Protein AF-A0A0G4GFE0-F1 (afdb_monomer)

Structure (mmCIF, N/CA/C/O backbone):
data_AF-A0A0G4GFE0-F1
#
_entry.id   AF-A0A0G4GFE0-F1
#
loop_
_atom_site.group_PDB
_atom_site.id
_atom_site.type_symbol
_atom_site.label_atom_id
_atom_site.label_alt_id
_atom_site.label_comp_id
_atom_site.label_asym_id
_atom_site.label_entity_id
_atom_site.label_seq_id
_atom_site.pdbx_PDB_ins_code
_atom_site.Cartn_x
_atom_site.Cartn_y
_atom_site.Cartn_z
_atom_site.occupancy
_atom_site.B_iso_or_equiv
_atom_site.auth_seq_id
_atom_site.auth_comp_id
_atom_site.auth_asym_id
_atom_site.auth_atom_id
_atom_site.pdbx_PDB_model_num
ATOM 1 N N . MET A 1 1 ? -19.986 -7.467 23.056 1.00 48.06 1 MET A N 1
ATOM 2 C CA . MET A 1 1 ? -19.861 -6.243 22.235 1.00 48.06 1 MET A CA 1
ATOM 3 C C . MET A 1 1 ? -21.033 -5.360 22.616 1.00 48.06 1 MET A C 1
ATOM 5 O O . MET A 1 1 ? -22.150 -5.834 22.496 1.00 48.06 1 MET A O 1
ATOM 9 N N . GLY A 1 2 ? -20.808 -4.175 23.186 1.00 54.31 2 GLY A N 1
ATOM 10 C CA . GLY A 1 2 ? -21.903 -3.217 23.376 1.00 54.31 2 GLY A CA 1
ATOM 11 C C . GLY A 1 2 ? -22.269 -2.602 22.026 1.00 54.31 2 GLY A C 1
ATOM 12 O O . GLY A 1 2 ? -21.368 -2.354 21.225 1.00 54.31 2 GLY A O 1
ATOM 13 N N . ASP A 1 3 ? -23.556 -2.394 21.757 1.00 59.31 3 ASP A N 1
ATOM 14 C CA . ASP A 1 3 ? -24.010 -1.795 20.501 1.00 59.31 3 ASP A CA 1
ATOM 15 C C . ASP A 1 3 ? -23.471 -0.364 20.361 1.00 59.31 3 ASP A C 1
ATOM 17 O O . ASP A 1 3 ? -23.753 0.513 21.185 1.00 59.31 3 ASP A O 1
ATOM 21 N N . ALA A 1 4 ? -22.681 -0.117 19.312 1.00 60.91 4 ALA A N 1
ATOM 22 C CA . ALA A 1 4 ? -22.263 1.233 18.955 1.00 60.91 4 ALA A CA 1
ATOM 23 C C . ALA A 1 4 ? -23.505 2.052 18.572 1.00 60.91 4 ALA A C 1
ATOM 25 O O . ALA A 1 4 ? -24.313 1.630 17.744 1.00 60.91 4 ALA A O 1
ATOM 26 N N . LYS A 1 5 ? -23.657 3.239 19.169 1.00 76.69 5 LYS A N 1
ATOM 27 C CA . LYS A 1 5 ? -24.810 4.122 18.923 1.00 76.69 5 LYS A CA 1
ATOM 28 C C . LYS A 1 5 ? -24.624 5.002 17.687 1.00 76.69 5 LYS A C 1
ATOM 30 O O . LYS A 1 5 ? -25.601 5.548 17.185 1.00 76.69 5 LYS A O 1
ATOM 35 N N . ALA A 1 6 ? -23.392 5.148 17.201 1.00 85.75 6 ALA A N 1
ATOM 36 C CA . ALA A 1 6 ? -23.086 5.879 15.978 1.00 85.75 6 ALA A CA 1
ATOM 37 C C . ALA A 1 6 ? -21.904 5.261 15.220 1.00 85.75 6 ALA A C 1
ATOM 39 O O . ALA A 1 6 ? -21.020 4.625 15.800 1.00 85.75 6 ALA A O 1
ATOM 40 N N . TYR A 1 7 ? -21.886 5.506 13.913 1.00 90.25 7 TYR A N 1
ATOM 41 C CA . TYR A 1 7 ? -20.859 5.041 12.988 1.00 90.25 7 TYR A CA 1
ATOM 42 C C . TYR A 1 7 ? -20.353 6.218 12.165 1.00 90.25 7 TYR A C 1
ATOM 44 O O . TYR A 1 7 ? -21.113 7.132 11.845 1.00 90.25 7 TYR A O 1
ATOM 52 N N . THR A 1 8 ? -19.077 6.195 11.799 1.00 89.94 8 THR A N 1
ATOM 53 C CA . THR A 1 8 ? -18.515 7.178 10.870 1.00 89.94 8 THR A CA 1
ATOM 54 C C . THR A 1 8 ? -17.416 6.564 10.018 1.00 89.94 8 THR A C 1
ATOM 56 O O . THR A 1 8 ? -16.837 5.539 10.376 1.00 89.94 8 THR A O 1
ATOM 59 N N . VAL A 1 9 ? -17.138 7.198 8.884 1.00 91.38 9 VAL A N 1
ATOM 60 C CA . VAL A 1 9 ? -16.100 6.804 7.935 1.00 91.38 9 VAL A CA 1
ATOM 61 C C . VAL A 1 9 ? -15.071 7.919 7.867 1.00 91.38 9 VAL A C 1
ATOM 63 O O . VAL A 1 9 ? -15.422 9.088 7.713 1.00 91.38 9 VAL A O 1
ATOM 66 N N . LEU A 1 10 ? -13.794 7.562 7.959 1.00 89.75 10 LEU A N 1
ATOM 67 C CA . LEU A 1 10 ? -12.702 8.517 7.949 1.00 89.75 10 LEU A CA 1
ATOM 68 C C . LEU A 1 10 ? -11.622 8.114 6.951 1.00 89.75 10 LEU A C 1
ATOM 70 O O . LEU A 1 10 ? -11.116 7.000 6.980 1.00 89.75 10 LEU A O 1
ATOM 74 N N . GLN A 1 11 ? -11.220 9.059 6.104 1.00 88.06 11 GLN A N 1
ATOM 75 C CA . GLN A 1 11 ? -10.082 8.887 5.195 1.00 88.06 11 GLN A CA 1
ATOM 76 C C . GLN A 1 11 ? -8.838 9.687 5.606 1.00 88.06 11 GLN A C 1
ATOM 78 O O . GLN A 1 11 ? -7.747 9.441 5.092 1.00 88.06 11 GLN A O 1
ATOM 83 N N . ASP A 1 12 ? -8.981 10.656 6.515 1.00 85.69 12 ASP A N 1
ATOM 84 C CA . ASP A 1 12 ? -7.873 11.508 6.946 1.00 85.69 12 ASP A CA 1
ATOM 85 C C . ASP A 1 12 ? -6.875 10.709 7.799 1.00 85.69 12 ASP A C 1
ATOM 87 O O . ASP A 1 12 ? -7.218 10.144 8.836 1.00 85.69 12 ASP A O 1
ATOM 91 N N . ALA A 1 13 ? -5.606 10.714 7.388 1.00 84.50 13 ALA A N 1
ATOM 92 C CA . ALA A 1 13 ? -4.528 10.009 8.077 1.00 84.50 13 ALA A CA 1
ATOM 93 C C . ALA A 1 13 ? -4.225 10.535 9.494 1.00 84.50 13 ALA A C 1
ATOM 95 O O . ALA A 1 13 ? -3.516 9.869 10.243 1.00 84.50 13 ALA A O 1
ATOM 96 N N . ASN A 1 14 ? -4.728 11.714 9.872 1.00 82.62 14 ASN A N 1
ATOM 97 C CA . ASN A 1 14 ? -4.599 12.269 11.221 1.00 82.62 14 ASN A CA 1
ATOM 98 C C . ASN A 1 14 ? -5.641 11.719 12.198 1.00 82.62 14 ASN A C 1
ATOM 100 O O . ASN A 1 14 ? -5.491 11.916 13.404 1.00 82.62 14 ASN A O 1
ATOM 104 N N . GLY A 1 15 ? -6.662 11.009 11.721 1.00 82.69 15 GLY A N 1
ATOM 105 C CA . GLY A 1 15 ? -7.680 10.456 12.601 1.00 82.69 15 GLY A CA 1
ATOM 106 C C . GLY A 1 15 ? -8.769 11.466 12.951 1.00 82.69 15 GLY A C 1
ATOM 107 O O . GLY A 1 15 ? -8.693 12.662 12.651 1.00 82.69 15 GLY A O 1
ATOM 108 N N . ILE A 1 16 ? -9.810 10.971 13.613 1.00 81.81 16 ILE A N 1
ATOM 109 C CA . ILE A 1 16 ? -10.998 11.764 13.945 1.00 81.81 16 ILE A CA 1
ATOM 110 C C . ILE A 1 16 ? -10.702 12.840 15.003 1.00 81.81 16 ILE A C 1
ATOM 112 O O . ILE A 1 16 ? -11.350 13.885 15.026 1.00 81.81 16 ILE A O 1
ATOM 116 N N . SER A 1 17 ? -9.664 12.642 15.828 1.00 76.00 17 SER A N 1
ATOM 117 C CA . SER A 1 17 ? -9.225 13.600 16.853 1.00 76.00 17 SER A CA 1
ATOM 118 C C . SER A 1 17 ? -8.751 14.936 16.278 1.00 76.00 17 SER A C 1
ATOM 120 O O . SER A 1 17 ? -8.653 15.917 17.002 1.00 76.00 17 SER A O 1
ATOM 122 N N . LYS A 1 18 ? -8.434 14.999 14.979 1.00 79.38 18 LYS A N 1
ATOM 123 C CA . LYS A 1 18 ? -8.153 16.271 14.300 1.00 79.38 18 LYS A CA 1
ATOM 124 C C . LYS A 1 18 ? -9.403 17.153 14.189 1.00 79.38 18 LYS A C 1
ATOM 126 O O . LYS A 1 18 ? -9.285 18.373 14.151 1.00 79.38 18 LYS A O 1
ATOM 131 N N . PHE A 1 19 ? -10.582 16.540 14.113 1.00 76.88 19 PHE A N 1
ATOM 132 C CA . PHE A 1 19 ? -11.861 17.227 13.929 1.00 76.88 19 PHE A CA 1
ATOM 133 C C . PHE A 1 19 ? -12.608 17.430 15.248 1.00 76.88 19 PHE A C 1
ATOM 135 O O . PHE A 1 19 ? -13.411 18.353 15.369 1.00 76.88 19 PHE A O 1
ATOM 142 N N . LEU A 1 20 ? -12.332 16.588 16.244 1.00 72.00 20 LEU A N 1
ATOM 143 C CA . LEU A 1 20 ? -12.975 16.636 17.550 1.00 72.00 20 LEU A CA 1
ATOM 144 C C . LEU A 1 20 ? -12.018 17.217 18.592 1.00 72.00 20 LEU A C 1
ATOM 146 O O . LEU A 1 20 ? -10.913 16.726 18.789 1.00 72.00 20 LEU A O 1
ATOM 150 N N . ARG A 1 21 ? -12.466 18.271 19.285 1.00 63.06 21 ARG A N 1
ATOM 151 C CA . ARG A 1 21 ? -11.708 18.929 20.367 1.00 63.06 21 ARG A CA 1
ATOM 152 C C . ARG A 1 21 ? -11.680 18.116 21.670 1.00 63.06 21 ARG A C 1
ATOM 154 O O . ARG A 1 21 ? -11.025 18.521 22.624 1.00 63.06 21 ARG A O 1
ATOM 161 N N . THR A 1 22 ? -12.401 16.999 21.722 1.00 62.78 22 THR A N 1
ATOM 162 C CA . THR A 1 22 ? -12.575 16.132 22.892 1.00 62.78 22 THR A CA 1
ATOM 163 C C . THR A 1 22 ? -12.378 14.666 22.505 1.00 62.78 22 THR A C 1
ATOM 165 O O . THR A 1 22 ? -12.437 14.310 21.327 1.00 62.78 22 THR A O 1
ATOM 168 N N . ASN A 1 23 ? -12.142 13.804 23.501 1.00 64.25 23 ASN A N 1
ATOM 169 C CA . ASN A 1 23 ? -12.124 12.357 23.287 1.00 64.25 23 ASN A CA 1
ATOM 170 C C . ASN A 1 23 ? -13.456 11.898 22.687 1.00 64.25 23 ASN A C 1
ATOM 172 O O . ASN A 1 23 ? -14.528 12.323 23.127 1.00 64.25 23 ASN A O 1
ATOM 176 N N . VAL A 1 24 ? -13.379 11.024 21.685 1.00 67.38 24 VAL A N 1
ATOM 177 C CA . VAL A 1 24 ? -14.565 10.457 21.047 1.00 67.38 24 VAL A CA 1
ATOM 178 C C . VAL A 1 24 ? -15.271 9.579 22.070 1.00 67.38 24 VAL A C 1
ATOM 180 O O . VAL A 1 24 ? -14.635 8.747 22.716 1.00 67.38 24 VAL A O 1
ATOM 183 N N . SER A 1 25 ? -16.578 9.791 22.251 1.00 65.12 25 SER A N 1
ATOM 184 C CA . SER A 1 25 ? -17.379 9.002 23.190 1.00 65.12 25 SER A CA 1
ATOM 185 C C . SER A 1 25 ? -17.223 7.508 22.907 1.00 65.12 25 SER A C 1
ATOM 187 O O . SER A 1 25 ? -17.133 7.115 21.745 1.00 65.12 25 SER A O 1
ATOM 189 N N . GLU A 1 26 ? -17.289 6.674 23.945 1.00 67.31 26 GLU A N 1
ATOM 190 C CA . GLU A 1 26 ? -17.081 5.218 23.854 1.00 67.31 26 GLU A CA 1
ATOM 191 C C . GLU A 1 26 ? -18.072 4.480 22.931 1.00 67.31 26 GLU A C 1
ATOM 193 O O . GLU A 1 26 ? -17.873 3.309 22.632 1.00 67.31 26 GLU A O 1
ATOM 198 N N . ASN A 1 27 ? -19.111 5.166 22.448 1.00 80.50 27 ASN A N 1
ATOM 199 C CA . ASN A 1 27 ? -20.218 4.600 21.679 1.00 80.50 27 ASN A CA 1
ATOM 200 C C . ASN A 1 27 ? -20.119 4.841 20.158 1.00 80.50 27 ASN A C 1
ATOM 202 O O . ASN A 1 27 ? -21.147 4.775 19.480 1.00 80.50 27 ASN A O 1
ATOM 206 N N . ILE A 1 28 ? -18.933 5.160 19.621 1.00 85.75 28 ILE A N 1
ATOM 207 C CA . ILE A 1 28 ? -18.727 5.381 18.178 1.00 85.75 28 ILE A CA 1
ATOM 208 C C . ILE A 1 28 ? -17.779 4.335 17.602 1.00 85.75 28 ILE A C 1
ATOM 210 O O . ILE A 1 28 ? -16.648 4.206 18.071 1.00 85.75 28 ILE A O 1
ATOM 214 N N . ARG A 1 29 ? -18.215 3.670 16.526 1.00 89.38 29 ARG A N 1
ATOM 215 C CA . ARG A 1 29 ? -17.341 2.874 15.659 1.00 89.38 29 ARG A CA 1
ATOM 216 C C . ARG A 1 29 ? -16.854 3.714 14.481 1.00 89.38 29 ARG A C 1
ATOM 218 O O . ARG A 1 29 ? -17.656 4.288 13.742 1.00 89.38 29 ARG A O 1
ATOM 225 N N . VAL A 1 30 ? -15.540 3.767 14.289 1.00 90.88 30 VAL A N 1
ATOM 226 C CA . VAL A 1 30 ? -14.904 4.498 13.185 1.00 90.88 30 VAL A CA 1
ATOM 227 C C . VAL A 1 30 ? -14.359 3.511 12.161 1.00 90.88 30 VAL A C 1
ATOM 229 O O . VAL A 1 30 ? -13.480 2.713 12.468 1.00 90.88 30 VAL A O 1
ATOM 232 N N . PHE A 1 31 ? -14.847 3.593 10.929 1.00 93.25 31 PHE A N 1
ATOM 233 C CA . PHE A 1 31 ? -14.255 2.918 9.780 1.00 93.25 31 PHE A CA 1
ATOM 234 C C . PHE A 1 31 ? -13.139 3.803 9.220 1.00 93.25 31 PHE A C 1
ATOM 236 O O . PHE A 1 31 ? -13.404 4.799 8.546 1.00 93.25 31 PHE A O 1
ATOM 243 N N . ASP A 1 32 ? -11.892 3.479 9.550 1.00 93.00 32 ASP A N 1
ATOM 244 C CA . ASP A 1 32 ? -10.730 4.327 9.300 1.00 93.00 32 ASP A CA 1
ATOM 245 C C . ASP A 1 32 ? -9.847 3.774 8.177 1.00 93.00 32 ASP A C 1
ATOM 247 O O . ASP A 1 32 ? -9.195 2.728 8.293 1.00 93.00 32 ASP A O 1
ATOM 251 N N . ALA A 1 33 ? -9.801 4.527 7.084 1.00 93.00 33 ALA A N 1
ATOM 252 C CA . ALA A 1 33 ? -8.924 4.254 5.969 1.00 93.00 33 ALA A CA 1
ATOM 253 C C . ALA A 1 33 ? -7.498 4.750 6.227 1.00 93.00 33 ALA A C 1
ATOM 255 O O . ALA A 1 33 ? -6.554 4.065 5.870 1.00 93.00 33 ALA A O 1
ATOM 256 N N . GLY A 1 34 ? -7.305 5.913 6.854 1.00 86.75 34 GLY A N 1
ATOM 257 C CA . GLY A 1 34 ? -5.983 6.508 7.090 1.00 86.75 34 GLY A CA 1
ATOM 258 C C . GLY A 1 34 ? -5.165 5.792 8.174 1.00 86.75 34 GLY A C 1
ATOM 259 O O . GLY A 1 34 ? -3.929 5.756 8.115 1.00 86.75 34 GLY A O 1
ATOM 260 N N . GLY A 1 35 ? -5.861 5.183 9.131 1.00 85.12 35 GLY A N 1
ATOM 261 C CA . GLY A 1 35 ? -5.330 4.327 10.184 1.00 85.12 35 GLY A CA 1
ATOM 262 C C . GLY A 1 35 ? -4.878 5.047 11.449 1.00 85.12 35 GLY A C 1
ATOM 263 O O . GLY A 1 35 ? -3.992 4.556 12.143 1.00 85.12 35 GLY A O 1
ATOM 264 N N . SER A 1 36 ? -5.466 6.196 11.774 1.00 85.88 36 SER A N 1
ATOM 265 C CA . SER A 1 36 ? -5.233 6.892 13.041 1.00 85.88 36 SER A CA 1
ATOM 266 C C . SER A 1 36 ? -6.463 6.795 13.943 1.00 85.88 36 SER A C 1
ATOM 268 O O . SER A 1 36 ? -7.369 7.626 13.924 1.00 85.88 36 SER A O 1
ATOM 270 N N . CYS A 1 37 ? -6.430 5.814 14.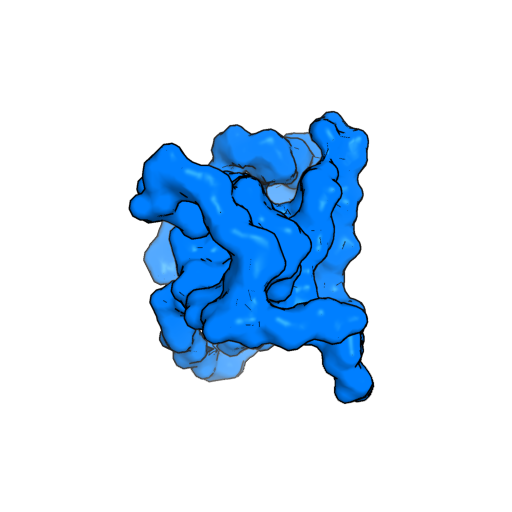842 1.00 80.62 37 CYS A N 1
ATOM 271 C CA . CYS A 1 37 ? -7.479 5.593 15.842 1.00 80.62 37 CYS A CA 1
ATOM 272 C C . CYS A 1 37 ? -7.226 6.343 17.155 1.00 80.62 37 CYS A C 1
ATOM 274 O O . CYS A 1 37 ? -7.652 5.904 18.223 1.00 80.62 37 CYS A O 1
ATOM 276 N N . LYS A 1 38 ? -6.456 7.437 17.127 1.00 80.44 38 LYS A N 1
ATOM 277 C CA . LYS A 1 38 ? -6.111 8.164 18.352 1.00 80.44 38 LYS A CA 1
ATOM 278 C C . LYS A 1 38 ? -7.391 8.670 19.029 1.00 80.44 38 LYS A C 1
ATOM 280 O O . LYS A 1 38 ? -8.155 9.420 18.431 1.00 80.44 38 LYS A O 1
ATOM 285 N N . GLY A 1 39 ? -7.610 8.256 20.278 1.00 78.12 39 GLY A N 1
ATOM 286 C CA . GLY A 1 39 ? -8.799 8.631 21.050 1.00 78.12 39 GLY A CA 1
ATOM 287 C C . GLY A 1 39 ? -10.090 7.913 20.635 1.00 78.12 39 GLY A C 1
ATOM 288 O O . GLY A 1 39 ? -11.162 8.352 21.036 1.00 78.12 39 GLY A O 1
ATOM 289 N N . VAL A 1 40 ? -9.998 6.831 19.852 1.00 83.50 40 VAL A N 1
ATOM 290 C CA . VAL A 1 40 ? -11.131 5.999 19.421 1.00 83.50 40 VAL A CA 1
ATOM 291 C C . VAL A 1 40 ? -10.927 4.576 19.932 1.00 83.50 40 VAL A C 1
ATOM 293 O O . VAL A 1 40 ? -9.910 3.957 19.629 1.00 83.50 40 VAL A O 1
ATOM 296 N N . LYS A 1 41 ? -11.892 4.048 20.696 1.00 83.00 41 LYS A N 1
ATOM 297 C CA . LYS A 1 41 ? -11.827 2.671 21.218 1.00 83.00 41 LYS A CA 1
ATOM 298 C C . LYS A 1 41 ? -12.187 1.616 20.169 1.00 83.00 41 LYS A C 1
ATOM 300 O O . LYS A 1 41 ? -11.571 0.557 20.146 1.00 83.00 41 LYS A O 1
ATOM 305 N N . ASP A 1 42 ? -13.170 1.905 19.319 1.00 87.94 42 ASP A N 1
ATOM 306 C CA . ASP A 1 42 ? -13.684 0.984 18.302 1.00 87.94 42 ASP A CA 1
ATOM 307 C C . ASP A 1 42 ? -13.373 1.520 16.898 1.00 87.94 42 ASP A C 1
ATOM 309 O O . ASP A 1 42 ? -14.033 2.427 16.385 1.00 87.94 42 ASP A O 1
ATOM 313 N N . CYS A 1 43 ? -12.298 1.001 16.311 1.00 89.19 43 CYS A N 1
ATOM 314 C CA . CYS A 1 43 ? -11.734 1.487 15.061 1.00 89.19 43 CYS A CA 1
ATOM 315 C C . CYS A 1 43 ? -11.446 0.308 14.133 1.00 89.19 43 CYS A C 1
ATOM 317 O O . CYS A 1 43 ? -10.684 -0.594 14.481 1.00 89.19 43 CYS A O 1
ATOM 319 N N . VAL A 1 44 ? -12.053 0.323 12.951 1.00 92.12 44 VAL A N 1
ATOM 320 C CA . VAL A 1 44 ? -12.003 -0.767 11.977 1.00 92.12 44 VAL A CA 1
ATOM 321 C C . VAL A 1 44 ? -11.300 -0.271 10.724 1.00 92.12 44 VAL A C 1
ATOM 323 O O . VAL A 1 44 ? -11.695 0.741 10.147 1.00 92.12 44 VAL A O 1
ATOM 326 N N . ALA A 1 45 ? -10.266 -0.984 10.284 1.00 94.25 45 ALA A N 1
ATOM 327 C CA . ALA A 1 45 ? -9.576 -0.660 9.044 1.00 94.25 45 ALA A CA 1
ATOM 328 C C . ALA A 1 45 ? -10.511 -0.840 7.837 1.00 94.25 45 ALA A C 1
ATOM 330 O O . ALA A 1 45 ? -11.170 -1.873 7.697 1.00 94.25 45 ALA A O 1
ATOM 331 N N . ILE A 1 46 ? -10.514 0.141 6.934 1.00 94.56 46 ILE A N 1
ATOM 332 C CA . ILE A 1 46 ? -11.148 0.054 5.609 1.00 94.56 46 ILE A CA 1
ATOM 333 C C . ILE A 1 46 ? -10.148 0.443 4.508 1.00 94.56 46 ILE A C 1
ATOM 335 O O . ILE A 1 46 ? -9.115 1.051 4.803 1.00 94.56 46 ILE A O 1
ATOM 339 N N . PRO A 1 47 ? -10.417 0.113 3.232 1.00 94.25 47 PRO A N 1
ATOM 340 C CA . PRO A 1 47 ? -9.548 0.513 2.135 1.00 94.25 47 PRO A CA 1
ATOM 341 C C . PRO A 1 47 ? -9.348 2.028 2.009 1.00 94.25 47 PRO A C 1
ATOM 343 O O . PRO A 1 47 ? -10.307 2.799 1.977 1.00 94.25 47 PRO A O 1
ATOM 346 N N . LEU A 1 48 ? -8.092 2.456 1.850 1.00 93.50 48 LEU A N 1
ATOM 347 C CA . LEU A 1 48 ? -7.724 3.840 1.547 1.00 93.50 48 LEU A CA 1
ATOM 348 C C . LEU A 1 48 ? -7.597 4.036 0.038 1.00 93.50 48 LEU A C 1
ATOM 350 O O . LEU A 1 48 ? -6.512 3.967 -0.544 1.00 93.50 48 LEU A O 1
ATOM 354 N N . ILE A 1 49 ? -8.740 4.291 -0.591 1.00 90.62 49 ILE A N 1
ATOM 355 C CA . ILE A 1 49 ? -8.857 4.463 -2.038 1.00 90.62 49 ILE A CA 1
ATOM 356 C C . ILE A 1 49 ? -8.862 5.957 -2.361 1.00 90.62 49 ILE A C 1
ATOM 358 O O . ILE A 1 49 ? -9.749 6.692 -1.939 1.00 90.62 49 ILE A O 1
ATOM 362 N N . LYS A 1 50 ? -7.860 6.418 -3.119 1.00 87.38 50 LYS A N 1
ATOM 363 C CA . LYS A 1 50 ? -7.792 7.813 -3.593 1.00 87.38 50 LYS A CA 1
ATOM 364 C C . LYS A 1 50 ? -8.637 8.052 -4.849 1.00 87.38 50 LYS A C 1
ATOM 366 O O . LYS A 1 50 ? -9.026 9.179 -5.134 1.00 87.38 50 LYS A O 1
ATOM 371 N N . GLY A 1 51 ? -8.861 6.997 -5.615 1.00 89.81 51 GLY A N 1
ATOM 372 C CA . GLY A 1 51 ? -9.573 7.009 -6.879 1.00 89.81 51 GLY A CA 1
ATOM 373 C C . GLY A 1 51 ? -9.431 5.658 -7.563 1.00 89.81 51 GLY A C 1
ATOM 374 O O . GLY A 1 51 ? -8.678 4.793 -7.100 1.00 89.81 51 GLY A O 1
ATOM 375 N N . GLU A 1 52 ? -10.160 5.508 -8.659 1.00 91.06 52 GLU A N 1
ATOM 376 C CA . GLU A 1 52 ? -10.173 4.285 -9.446 1.00 91.06 52 GLU A CA 1
ATOM 377 C C . GLU A 1 52 ? -9.120 4.345 -10.557 1.00 91.06 52 GLU A C 1
ATOM 379 O O . GLU A 1 52 ? -9.110 5.262 -11.385 1.00 91.06 52 GLU A O 1
ATOM 384 N N . LEU A 1 53 ? -8.205 3.378 -10.551 1.00 91.25 53 LEU A N 1
ATOM 385 C CA . LEU A 1 53 ? -7.263 3.155 -11.636 1.00 91.25 53 LEU A CA 1
ATOM 386 C C . LEU A 1 53 ? -7.925 2.276 -12.694 1.00 91.25 53 LEU A C 1
ATOM 388 O O . LEU A 1 53 ? -8.610 1.310 -12.378 1.00 91.25 53 LEU A O 1
ATOM 392 N N . LYS A 1 54 ? -7.679 2.600 -13.963 1.00 90.12 54 LYS A N 1
ATOM 393 C CA . LYS A 1 54 ? -8.152 1.826 -15.113 1.00 90.12 54 LYS A CA 1
ATOM 394 C C . LYS A 1 54 ? -6.954 1.122 -15.755 1.00 90.12 54 LYS A C 1
ATOM 396 O O . LYS A 1 54 ? -6.374 1.688 -16.684 1.00 90.12 54 LYS A O 1
ATOM 401 N N . PRO A 1 55 ? -6.508 -0.031 -15.219 1.00 86.50 55 PRO A N 1
ATOM 402 C CA . PRO A 1 55 ? -5.389 -0.768 -15.794 1.00 86.50 55 PRO A CA 1
ATOM 403 C C . PRO A 1 55 ? -5.723 -1.225 -17.217 1.00 86.50 55 PRO A C 1
ATOM 405 O O . PRO A 1 55 ? -6.858 -1.578 -17.530 1.00 86.50 55 PRO A O 1
ATOM 408 N N . THR A 1 56 ? -4.714 -1.230 -18.077 1.00 86.19 56 THR A N 1
ATOM 409 C CA . THR A 1 56 ? -4.828 -1.572 -19.504 1.00 86.19 56 THR A CA 1
ATOM 410 C C . THR A 1 56 ? -4.415 -3.012 -19.845 1.00 86.19 56 THR A C 1
ATOM 412 O O . THR A 1 56 ? -4.334 -3.357 -21.018 1.00 86.19 56 THR A O 1
ATOM 415 N N . SER A 1 57 ? -4.195 -3.866 -18.839 1.00 72.06 57 SER A N 1
ATOM 416 C CA . SER A 1 57 ? -3.699 -5.249 -18.968 1.00 72.06 57 SER A CA 1
ATOM 417 C C . SER A 1 57 ? -2.342 -5.378 -19.682 1.00 72.06 57 SER A C 1
ATOM 419 O O . SER A 1 57 ? -2.196 -6.107 -20.661 1.00 72.06 57 SER A O 1
ATOM 421 N N . ARG A 1 58 ? -1.322 -4.673 -19.184 1.00 77.00 58 ARG A N 1
ATOM 422 C CA . ARG A 1 58 ? 0.064 -4.762 -19.674 1.00 77.00 58 ARG A CA 1
ATOM 423 C C . ARG A 1 58 ? 0.803 -6.021 -19.209 1.00 77.00 58 ARG A C 1
ATOM 425 O O . ARG A 1 58 ? 0.470 -6.648 -18.207 1.00 77.00 58 ARG A O 1
ATOM 432 N N . VAL A 1 59 ? 1.872 -6.354 -19.938 1.00 86.56 59 VAL A N 1
ATOM 433 C CA . VAL A 1 59 ? 2.840 -7.388 -19.545 1.00 86.56 59 VAL A CA 1
ATOM 434 C C . VAL A 1 59 ? 3.502 -6.993 -18.223 1.00 86.56 59 VAL A C 1
ATOM 436 O O . VAL A 1 59 ? 4.005 -5.876 -18.091 1.00 86.56 59 VAL A O 1
ATOM 439 N N . ARG A 1 60 ? 3.534 -7.923 -17.261 1.00 90.50 60 ARG A N 1
ATOM 440 C CA . ARG A 1 60 ? 4.254 -7.745 -15.995 1.00 90.50 60 ARG A CA 1
ATOM 441 C C . ARG A 1 60 ? 5.736 -8.054 -16.175 1.00 90.50 60 ARG A C 1
ATOM 443 O O . ARG A 1 60 ? 6.168 -9.185 -15.959 1.00 90.50 60 ARG A O 1
ATOM 450 N N . ASP A 1 61 ? 6.502 -7.064 -16.609 1.00 90.31 61 ASP A N 1
ATOM 451 C CA . ASP A 1 61 ? 7.937 -7.196 -16.856 1.00 90.31 61 ASP A CA 1
ATOM 452 C C . ASP A 1 61 ? 8.815 -6.581 -15.754 1.00 90.31 61 ASP A C 1
ATOM 454 O O . ASP A 1 61 ? 9.992 -6.913 -15.667 1.00 90.31 61 ASP A O 1
ATOM 458 N N . ILE A 1 62 ? 8.266 -5.759 -14.858 1.00 92.31 62 ILE A N 1
ATOM 459 C CA . ILE A 1 62 ? 8.986 -5.210 -13.706 1.00 92.31 62 ILE A CA 1
ATOM 460 C C . ILE A 1 62 ? 8.848 -6.165 -12.516 1.00 92.31 62 ILE A C 1
ATOM 462 O O . ILE A 1 62 ? 7.751 -6.426 -12.032 1.00 92.31 62 ILE A O 1
ATOM 466 N N . TRP A 1 63 ? 9.965 -6.667 -11.986 1.00 93.19 63 TRP A N 1
ATOM 467 C CA . TRP A 1 63 ? 9.932 -7.582 -10.838 1.00 93.19 63 TRP A CA 1
ATOM 468 C C . TRP A 1 63 ? 9.400 -6.910 -9.564 1.00 93.19 63 TRP A C 1
ATOM 470 O O . TRP A 1 63 ? 8.421 -7.367 -8.980 1.00 93.19 63 TRP A O 1
ATOM 480 N N . PHE A 1 64 ? 10.022 -5.807 -9.142 1.00 95.56 64 PHE A N 1
ATOM 481 C CA . PHE A 1 64 ? 9.650 -5.097 -7.923 1.00 95.56 64 PHE A CA 1
ATOM 482 C C . PHE A 1 64 ? 9.835 -3.593 -8.106 1.00 95.56 64 PHE A C 1
ATOM 484 O O . PHE A 1 64 ? 10.916 -3.142 -8.493 1.00 95.56 64 PHE A O 1
ATOM 491 N N . SER A 1 65 ? 8.790 -2.811 -7.830 1.00 96.50 65 SER A N 1
ATOM 492 C CA . SER A 1 65 ? 8.861 -1.351 -7.906 1.00 96.50 65 SER A CA 1
ATOM 493 C C . SER A 1 65 ? 8.402 -0.657 -6.631 1.00 96.50 65 SER A C 1
ATOM 495 O O . SER A 1 65 ? 7.668 -1.204 -5.813 1.00 96.50 65 SER A O 1
ATOM 497 N N . SER A 1 66 ? 8.813 0.598 -6.487 1.00 97.62 66 SER A N 1
ATOM 498 C CA . SER A 1 66 ? 8.232 1.562 -5.569 1.00 97.62 66 SER A CA 1
ATOM 499 C C . SER A 1 66 ? 7.890 2.843 -6.315 1.00 97.62 66 SER A C 1
ATOM 501 O O . SER A 1 66 ? 8.762 3.483 -6.911 1.00 97.62 66 SER A O 1
ATOM 503 N N . VAL A 1 67 ? 6.635 3.277 -6.194 1.00 96.75 67 VAL A N 1
ATOM 504 C CA . VAL A 1 67 ? 6.154 4.573 -6.704 1.00 96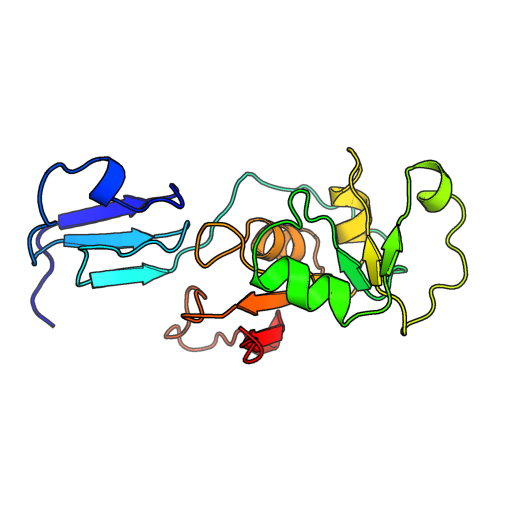.75 67 VAL A CA 1
ATOM 505 C C . VAL A 1 67 ? 5.755 5.545 -5.582 1.00 96.75 67 VAL A C 1
ATOM 507 O O . VAL A 1 67 ? 4.884 6.419 -5.714 1.00 96.75 67 VAL A O 1
ATOM 510 N N . ILE A 1 68 ? 6.377 5.363 -4.415 1.00 95.00 68 ILE A N 1
ATOM 511 C CA . ILE A 1 68 ? 6.186 6.182 -3.217 1.00 95.00 68 ILE A CA 1
ATOM 512 C C . ILE A 1 68 ? 6.846 7.556 -3.394 1.00 95.00 68 ILE A C 1
ATOM 514 O O . ILE A 1 68 ? 8.048 7.650 -3.580 1.00 95.00 68 ILE A O 1
ATOM 518 N N . LYS A 1 69 ? 6.077 8.643 -3.256 1.00 90.88 69 LYS A N 1
ATOM 519 C CA . LYS A 1 69 ? 6.608 10.011 -3.433 1.00 90.88 69 LYS A CA 1
ATOM 520 C C . LYS A 1 69 ? 7.463 10.524 -2.271 1.00 90.88 69 LYS A C 1
ATOM 522 O O . LYS A 1 69 ? 8.391 11.290 -2.483 1.00 90.88 69 LYS A O 1
ATOM 527 N N . ARG A 1 70 ? 7.090 10.170 -1.039 1.00 91.38 70 ARG A N 1
ATOM 528 C CA . ARG A 1 70 ? 7.714 10.663 0.199 1.00 91.38 70 ARG A CA 1
ATOM 529 C C . ARG A 1 70 ? 8.441 9.531 0.894 1.00 91.38 70 ARG A C 1
ATOM 531 O O . ARG A 1 70 ? 7.777 8.644 1.424 1.00 91.38 70 ARG A O 1
ATOM 538 N N . THR A 1 71 ? 9.764 9.551 0.879 1.00 90.75 71 THR A N 1
ATOM 539 C CA . THR A 1 71 ? 10.619 8.500 1.451 1.00 90.75 71 THR A CA 1
ATOM 540 C C . THR A 1 71 ? 11.146 8.851 2.842 1.00 90.75 71 THR A C 1
ATOM 542 O O . THR A 1 71 ? 11.799 8.028 3.467 1.00 90.75 71 THR A O 1
ATOM 545 N N . ASP A 1 72 ? 10.816 10.038 3.355 1.00 91.62 72 ASP A N 1
ATOM 546 C CA . ASP A 1 72 ? 11.316 10.619 4.603 1.00 91.62 72 ASP A CA 1
ATOM 547 C C . ASP A 1 72 ? 10.712 10.010 5.882 1.00 91.62 72 ASP A C 1
ATOM 549 O O . ASP A 1 72 ? 11.248 10.208 6.972 1.00 91.62 72 ASP A O 1
ATOM 553 N N . PHE A 1 73 ? 9.635 9.228 5.765 1.00 94.00 73 PHE A N 1
ATOM 554 C CA . PHE A 1 73 ? 9.046 8.517 6.903 1.00 94.00 73 PHE A CA 1
ATOM 555 C C . PHE A 1 73 ? 9.973 7.400 7.412 1.00 94.00 73 PHE A C 1
ATOM 557 O O . PHE A 1 73 ? 10.555 6.699 6.582 1.00 94.00 73 PHE A O 1
ATOM 564 N N . PRO A 1 74 ? 10.073 7.166 8.738 1.00 94.31 74 PRO A N 1
ATOM 565 C CA . PRO A 1 74 ? 10.989 6.181 9.322 1.00 94.31 74 PRO A CA 1
ATOM 566 C C . PRO A 1 74 ? 10.955 4.802 8.650 1.00 94.31 74 PRO A C 1
ATOM 568 O O . PRO A 1 74 ? 11.993 4.335 8.183 1.00 94.31 74 PRO A O 1
ATOM 571 N N . VAL A 1 75 ? 9.768 4.201 8.491 1.00 95.50 75 VAL A N 1
ATOM 572 C CA . VAL A 1 75 ? 9.622 2.885 7.843 1.00 95.50 75 VAL A CA 1
ATOM 573 C C . VAL A 1 75 ? 10.102 2.884 6.393 1.00 95.50 75 VAL A C 1
ATOM 575 O O . VAL A 1 75 ? 10.686 1.911 5.927 1.00 95.50 75 VAL A O 1
ATOM 578 N N . ARG A 1 76 ? 9.896 3.989 5.671 1.00 95.56 76 ARG A N 1
ATOM 579 C CA . ARG A 1 76 ? 10.303 4.110 4.271 1.00 95.56 76 ARG A CA 1
ATOM 580 C C . ARG A 1 76 ? 11.810 4.266 4.195 1.00 95.56 76 ARG A C 1
ATOM 582 O O . ARG A 1 76 ? 12.434 3.511 3.462 1.00 95.56 76 ARG A O 1
ATOM 589 N N . ARG A 1 77 ? 12.402 5.156 4.999 1.00 95.38 77 ARG A N 1
ATOM 590 C CA . ARG A 1 77 ? 13.862 5.301 5.092 1.00 95.38 77 ARG A CA 1
ATOM 591 C C . ARG A 1 77 ? 14.537 3.964 5.373 1.00 95.38 77 ARG A C 1
ATOM 593 O O . ARG A 1 77 ? 15.474 3.628 4.662 1.00 95.38 77 ARG A O 1
ATOM 600 N N . ALA A 1 78 ? 14.012 3.188 6.323 1.00 94.69 78 ALA A N 1
ATOM 601 C CA . ALA A 1 78 ? 14.525 1.856 6.623 1.00 94.69 78 ALA A CA 1
ATOM 602 C C . ALA A 1 78 ? 14.503 0.950 5.379 1.00 94.69 78 ALA A C 1
ATOM 604 O O . ALA A 1 78 ? 15.554 0.475 4.959 1.00 94.69 78 ALA A O 1
ATOM 605 N N . VAL A 1 79 ? 13.351 0.805 4.711 1.00 94.69 79 VAL A N 1
ATOM 606 C CA . VAL A 1 79 ? 13.233 -0.019 3.492 1.00 94.69 79 VAL A CA 1
ATOM 607 C C . VAL A 1 79 ? 14.211 0.422 2.396 1.00 94.69 79 VAL A C 1
ATOM 609 O O . VAL A 1 79 ? 14.925 -0.413 1.845 1.00 94.69 79 VAL A O 1
ATOM 612 N N . TYR A 1 80 ? 14.283 1.721 2.100 1.00 94.69 80 TYR A N 1
ATOM 613 C CA . TYR A 1 80 ? 15.179 2.254 1.066 1.00 94.69 80 TYR A CA 1
ATOM 614 C C . TYR A 1 80 ? 16.665 2.164 1.437 1.00 94.69 80 TYR A C 1
ATOM 616 O O . TYR A 1 80 ? 17.503 2.140 0.543 1.00 94.69 80 TYR A O 1
ATOM 624 N N . SER A 1 81 ? 16.997 2.110 2.730 1.00 93.56 81 SER A N 1
ATOM 625 C CA . SER A 1 81 ? 18.374 1.906 3.197 1.00 93.56 81 SER A CA 1
ATOM 626 C C . SER A 1 81 ? 18.814 0.441 3.158 1.00 93.56 81 SER A C 1
ATOM 628 O O . SER A 1 81 ? 20.007 0.165 3.093 1.00 93.56 81 SER A O 1
ATOM 630 N N . THR A 1 82 ? 17.864 -0.499 3.190 1.00 92.00 82 THR A N 1
ATOM 631 C CA . THR A 1 82 ? 18.144 -1.941 3.216 1.00 92.00 82 THR A CA 1
ATOM 632 C C . THR A 1 82 ? 18.107 -2.572 1.828 1.00 92.00 82 THR A C 1
ATOM 634 O O . THR A 1 82 ? 18.894 -3.470 1.540 1.00 92.00 82 THR A O 1
ATOM 637 N N . LEU A 1 83 ? 17.187 -2.138 0.963 1.00 90.94 83 LEU A N 1
ATOM 638 C CA . LEU A 1 83 ? 16.991 -2.757 -0.345 1.00 90.94 83 LEU A CA 1
ATOM 639 C C . LEU A 1 83 ? 17.802 -2.046 -1.437 1.00 90.94 83 LEU A C 1
ATOM 641 O O . LEU A 1 83 ? 17.648 -0.830 -1.603 1.00 90.94 83 LEU A O 1
ATOM 645 N N . PRO A 1 84 ? 18.583 -2.783 -2.255 1.00 94.00 84 PRO A N 1
ATOM 646 C CA . PRO A 1 84 ? 19.208 -2.223 -3.445 1.00 94.00 84 PRO A CA 1
ATOM 647 C C . PRO A 1 84 ? 18.147 -1.570 -4.330 1.00 94.00 84 PRO A C 1
ATOM 649 O O . PRO A 1 84 ? 17.216 -2.228 -4.798 1.00 94.00 84 PRO A O 1
ATOM 652 N N . THR A 1 85 ? 18.272 -0.260 -4.534 1.00 93.62 85 THR A N 1
ATOM 653 C CA . THR A 1 85 ? 17.255 0.536 -5.221 1.00 93.62 85 THR A CA 1
ATOM 654 C C . THR A 1 85 ? 17.869 1.290 -6.390 1.00 93.62 85 THR A C 1
ATOM 656 O O . THR A 1 85 ? 18.881 1.970 -6.236 1.00 93.62 85 THR A O 1
ATOM 659 N N . LYS A 1 86 ? 17.227 1.219 -7.559 1.00 93.56 86 LYS A N 1
ATOM 660 C CA . LYS A 1 86 ? 17.595 1.999 -8.746 1.00 93.56 86 LYS A CA 1
ATOM 661 C C . LYS A 1 86 ? 16.487 2.988 -9.078 1.00 93.56 86 LYS A C 1
ATOM 663 O O . LYS A 1 86 ? 15.359 2.585 -9.350 1.00 93.56 86 LYS A O 1
ATOM 668 N N . ALA A 1 87 ? 16.808 4.278 -9.094 1.00 94.19 87 ALA A N 1
ATOM 669 C CA . ALA A 1 87 ? 15.888 5.291 -9.594 1.00 94.19 87 ALA A CA 1
ATOM 670 C C . ALA A 1 87 ? 15.736 5.173 -11.121 1.00 94.19 87 ALA A C 1
ATOM 672 O O . ALA A 1 87 ? 16.730 5.029 -11.833 1.00 94.19 87 ALA A O 1
ATOM 673 N N . ILE A 1 88 ? 14.500 5.249 -11.611 1.00 93.12 88 ILE A N 1
ATOM 674 C CA . ILE A 1 88 ? 14.155 5.230 -13.037 1.00 93.12 88 ILE A CA 1
ATOM 675 C C . ILE A 1 88 ? 13.262 6.424 -13.397 1.00 93.12 88 ILE A C 1
ATOM 677 O O . ILE A 1 88 ? 12.548 6.974 -12.553 1.00 93.12 88 ILE A O 1
ATOM 681 N N . ARG A 1 89 ? 13.302 6.830 -14.665 1.00 92.62 89 ARG A N 1
ATOM 682 C CA . ARG A 1 89 ? 12.584 7.972 -15.246 1.00 92.62 89 ARG A CA 1
ATOM 683 C C . ARG A 1 89 ? 11.800 7.532 -16.485 1.00 92.62 89 ARG A C 1
ATOM 685 O O . ARG A 1 89 ? 11.920 6.401 -16.942 1.00 92.62 89 ARG A O 1
ATOM 692 N N . ASP A 1 90 ? 11.010 8.439 -17.056 1.00 91.62 90 ASP A N 1
ATOM 693 C CA . ASP A 1 90 ? 10.158 8.143 -18.219 1.00 91.62 90 ASP A CA 1
ATOM 694 C C . ASP A 1 90 ? 10.891 7.520 -19.426 1.00 91.62 90 ASP A C 1
ATOM 696 O O . ASP A 1 90 ? 10.317 6.607 -20.027 1.00 91.62 90 ASP A O 1
ATOM 700 N N . PRO A 1 91 ? 12.126 7.934 -19.786 1.00 90.19 91 PRO A N 1
ATOM 701 C CA . PRO A 1 91 ? 12.871 7.287 -20.869 1.00 90.19 91 PRO A CA 1
ATOM 702 C C . PRO A 1 91 ? 13.223 5.821 -20.578 1.00 90.19 91 PRO A C 1
ATOM 704 O O . PRO A 1 91 ? 13.196 4.992 -21.484 1.00 90.19 91 PRO A O 1
ATOM 707 N N . ASP A 1 92 ? 13.476 5.477 -19.312 1.00 88.50 92 ASP A N 1
ATOM 708 C CA . ASP A 1 92 ? 13.846 4.117 -18.898 1.00 88.50 92 ASP A CA 1
ATOM 709 C C . ASP A 1 92 ? 12.678 3.125 -19.053 1.00 88.50 92 ASP A C 1
ATOM 711 O O . ASP A 1 92 ? 12.883 1.915 -19.108 1.00 88.50 92 ASP A O 1
ATOM 715 N N . LEU A 1 93 ? 11.438 3.622 -19.160 1.00 86.50 93 LEU A N 1
ATOM 716 C CA . LEU A 1 93 ? 10.255 2.784 -19.366 1.00 86.50 93 LEU A CA 1
ATOM 717 C C . LEU A 1 93 ? 10.177 2.200 -20.784 1.00 86.50 93 LEU A C 1
ATOM 719 O O . LEU A 1 93 ? 9.484 1.200 -20.971 1.00 86.50 93 LEU A O 1
ATOM 723 N N . GLN A 1 94 ? 10.847 2.813 -21.768 1.00 82.00 94 GLN A N 1
ATOM 724 C CA . GLN A 1 94 ? 10.799 2.391 -23.177 1.00 82.00 94 GLN A CA 1
ATOM 725 C C . GLN A 1 94 ? 11.797 1.274 -23.501 1.00 82.00 94 GLN A C 1
ATOM 727 O O . GLN A 1 94 ? 11.550 0.479 -24.399 1.00 82.00 94 GLN A O 1
ATOM 732 N N . SER A 1 95 ? 12.892 1.195 -22.745 1.00 71.62 95 SER A N 1
ATOM 733 C CA . SER A 1 95 ? 13.926 0.170 -22.885 1.00 71.62 95 SER A CA 1
ATOM 734 C C . SER A 1 95 ? 14.063 -0.558 -21.552 1.00 71.62 95 SER A C 1
ATOM 736 O O . SER A 1 95 ? 14.942 -0.208 -20.757 1.00 71.62 95 SER A O 1
ATOM 738 N N . PRO A 1 96 ? 13.174 -1.527 -21.251 1.00 62.59 96 PRO A N 1
ATOM 739 C CA . PRO A 1 96 ? 13.305 -2.325 -20.045 1.00 62.59 96 PRO A CA 1
ATOM 740 C C . PRO A 1 96 ? 14.659 -3.036 -20.082 1.00 62.59 96 PRO A C 1
ATOM 742 O O . PRO A 1 96 ? 14.871 -3.987 -20.831 1.00 62.59 96 PRO A O 1
ATOM 745 N N . THR A 1 97 ? 15.613 -2.534 -19.297 1.00 57.50 97 THR A N 1
ATOM 746 C CA . THR A 1 97 ? 16.863 -3.255 -19.049 1.00 57.50 97 THR A CA 1
ATOM 747 C C . THR A 1 97 ? 16.480 -4.575 -18.395 1.00 57.50 97 THR A C 1
ATOM 749 O O . THR A 1 97 ? 15.552 -4.576 -17.593 1.00 57.50 97 THR A O 1
ATOM 752 N N . ALA A 1 98 ? 17.155 -5.683 -18.727 1.00 55.34 98 ALA A N 1
ATOM 753 C CA . ALA A 1 98 ? 16.901 -6.989 -18.115 1.00 55.34 98 ALA A CA 1
ATOM 754 C C . ALA A 1 98 ? 16.769 -6.830 -16.589 1.00 55.34 98 ALA A C 1
ATOM 756 O O . ALA A 1 98 ? 17.750 -6.544 -15.897 1.00 55.34 98 ALA A O 1
ATOM 757 N N . TRP A 1 99 ? 15.532 -6.883 -16.085 1.00 64.88 99 TRP A N 1
ATOM 758 C CA . TRP A 1 99 ? 15.234 -6.3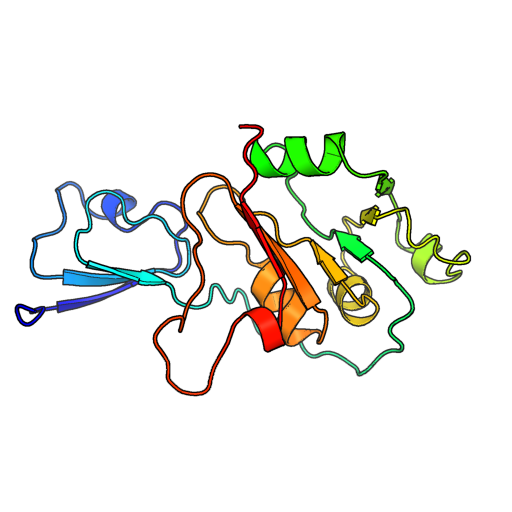91 -14.748 1.00 64.88 99 TRP A CA 1
ATOM 759 C C . TRP A 1 99 ? 15.797 -7.372 -13.728 1.00 64.88 99 TRP A C 1
ATOM 761 O O . TRP A 1 99 ? 15.275 -8.469 -13.527 1.00 64.88 99 TRP A O 1
ATOM 771 N N . ASN A 1 100 ? 16.906 -6.984 -13.103 1.00 74.19 100 ASN A N 1
ATOM 772 C CA . ASN A 1 100 ? 17.539 -7.763 -12.053 1.00 74.19 100 ASN A CA 1
ATOM 773 C C . ASN A 1 100 ? 16.561 -7.907 -10.875 1.00 74.19 100 ASN A C 1
ATOM 775 O O . ASN A 1 100 ? 16.208 -6.914 -10.240 1.00 74.19 100 ASN A O 1
ATOM 779 N N . LYS A 1 101 ? 16.157 -9.145 -10.562 1.00 83.19 101 LYS A N 1
ATOM 780 C CA . LYS A 1 101 ? 15.234 -9.453 -9.455 1.00 83.19 101 LYS A CA 1
ATOM 781 C C . LYS A 1 1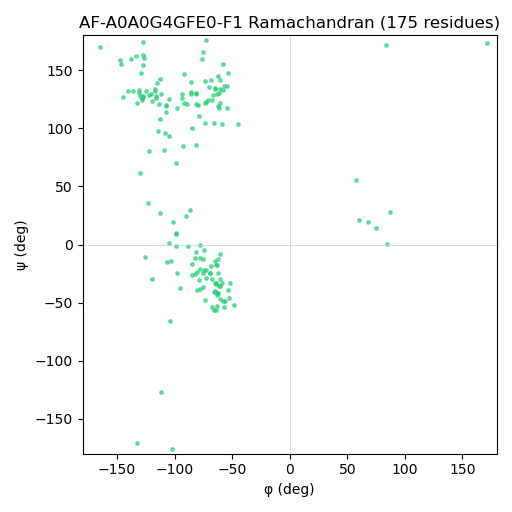01 ? 15.776 -9.059 -8.072 1.00 83.19 101 LYS A C 1
ATOM 783 O O . LYS A 1 101 ? 15.012 -9.017 -7.113 1.00 83.19 101 LYS A O 1
ATOM 788 N N . SER A 1 102 ? 17.064 -8.737 -7.975 1.00 85.62 102 SER A N 1
ATOM 789 C CA . SER A 1 102 ? 17.728 -8.269 -6.756 1.00 85.62 102 SER A CA 1
ATOM 790 C C . SER A 1 102 ? 17.675 -6.748 -6.564 1.00 85.62 102 SER A C 1
ATOM 792 O O . SER A 1 102 ? 18.211 -6.255 -5.575 1.00 85.62 102 SER A O 1
ATOM 794 N N . ILE A 1 103 ? 17.075 -5.988 -7.491 1.00 90.75 103 ILE A N 1
ATOM 795 C CA . ILE A 1 103 ? 16.993 -4.522 -7.418 1.00 90.75 103 ILE A CA 1
ATOM 796 C C . ILE A 1 103 ? 15.529 -4.075 -7.456 1.00 90.75 103 ILE A C 1
ATOM 798 O O . ILE A 1 103 ? 14.780 -4.428 -8.366 1.00 90.75 103 ILE A O 1
ATOM 802 N N . MET A 1 104 ? 15.136 -3.237 -6.496 1.00 94.88 104 MET A N 1
ATOM 803 C CA . MET A 1 104 ? 13.859 -2.527 -6.528 1.00 94.88 104 MET A CA 1
ATOM 804 C C . MET A 1 104 ? 13.975 -1.284 -7.416 1.00 94.88 104 MET A C 1
ATOM 806 O O . MET A 1 104 ? 14.869 -0.453 -7.242 1.00 94.88 104 MET A O 1
ATOM 810 N N . LEU A 1 105 ? 13.044 -1.107 -8.349 1.00 95.06 105 LEU A N 1
ATOM 811 C CA . LEU A 1 105 ? 12.981 0.107 -9.160 1.00 95.06 105 LEU A CA 1
ATOM 812 C C . LEU A 1 105 ? 12.192 1.189 -8.445 1.00 95.06 105 LEU A C 1
ATOM 814 O O . LEU A 1 105 ? 11.055 0.967 -8.041 1.00 95.06 105 LEU A O 1
ATOM 818 N N . HIS A 1 106 ? 12.747 2.387 -8.341 1.00 96.44 106 HIS A N 1
ATOM 819 C CA . HIS A 1 106 ? 12.033 3.524 -7.792 1.00 96.44 106 HIS A CA 1
ATOM 820 C C . HIS A 1 106 ? 11.663 4.526 -8.884 1.00 96.44 106 HIS A C 1
ATOM 822 O O . HIS A 1 106 ? 12.536 5.096 -9.532 1.00 96.44 106 HIS A O 1
ATOM 828 N N . TYR A 1 107 ? 10.365 4.768 -9.059 1.00 96.31 107 TYR A N 1
ATOM 829 C CA . TYR A 1 107 ? 9.842 5.727 -10.027 1.00 96.31 107 TYR A CA 1
ATOM 830 C C . TYR A 1 107 ? 9.018 6.813 -9.330 1.00 96.31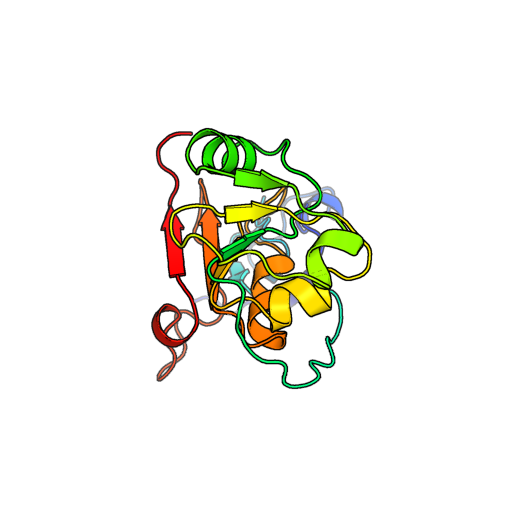 107 TYR A C 1
ATOM 832 O O . TYR A 1 107 ? 8.095 6.522 -8.569 1.00 96.31 107 TYR A O 1
ATOM 840 N N . ASN A 1 108 ? 9.309 8.079 -9.627 1.00 94.44 108 ASN A N 1
ATOM 841 C CA . ASN A 1 108 ? 8.587 9.230 -9.083 1.00 94.44 108 ASN A CA 1
ATOM 842 C C . ASN A 1 108 ? 8.170 10.202 -10.196 1.00 94.44 108 ASN A C 1
ATOM 844 O O . ASN A 1 108 ? 8.597 11.353 -10.238 1.00 94.44 108 ASN A O 1
ATOM 848 N N . GLY A 1 109 ? 7.348 9.719 -11.125 1.00 93.75 109 GLY A N 1
ATOM 849 C CA . GLY A 1 109 ? 6.802 10.527 -12.215 1.00 93.75 109 GLY A CA 1
ATOM 850 C C . GLY A 1 109 ? 5.296 10.345 -12.406 1.00 93.75 109 GLY A C 1
ATOM 851 O O . GLY A 1 109 ? 4.596 9.753 -11.578 1.00 93.75 109 GLY A O 1
ATOM 852 N N . LYS A 1 110 ? 4.772 10.897 -13.505 1.00 93.19 110 LYS A N 1
ATOM 853 C CA . LYS A 1 110 ? 3.329 10.904 -13.802 1.00 93.19 110 LYS A CA 1
ATOM 854 C C . LYS A 1 110 ? 2.807 9.541 -14.269 1.00 93.19 110 LYS A C 1
ATOM 856 O O . LYS A 1 110 ? 1.641 9.242 -14.043 1.00 93.19 110 LYS A O 1
ATOM 861 N N . ARG A 1 111 ? 3.665 8.686 -14.832 1.00 93.50 111 ARG A N 1
ATOM 862 C CA . ARG A 1 111 ? 3.331 7.346 -15.353 1.00 93.50 111 ARG A CA 1
ATOM 863 C C . ARG A 1 111 ? 3.394 6.259 -14.272 1.00 93.50 111 ARG A C 1
ATOM 865 O O . ARG A 1 111 ? 3.706 5.108 -14.546 1.00 93.50 111 ARG A O 1
ATOM 872 N N . PHE A 1 112 ? 3.117 6.609 -13.015 1.00 94.62 112 PHE A N 1
ATOM 873 C CA . PHE A 1 112 ? 3.262 5.674 -11.893 1.00 94.62 112 PHE A CA 1
ATOM 874 C C . PHE A 1 112 ? 2.291 4.489 -11.993 1.00 94.62 112 PHE A C 1
ATOM 876 O O . PHE A 1 112 ? 2.642 3.386 -11.590 1.00 94.62 112 PHE A O 1
ATOM 883 N N . ALA A 1 113 ? 1.094 4.716 -12.548 1.00 94.38 113 ALA A N 1
ATOM 884 C CA . ALA A 1 113 ? 0.106 3.668 -12.787 1.00 94.38 113 ALA A CA 1
ATOM 885 C C . ALA A 1 113 ? 0.630 2.620 -13.779 1.00 94.38 113 ALA A C 1
ATOM 887 O O . ALA A 1 113 ? 0.510 1.431 -13.519 1.00 94.38 113 ALA A O 1
ATOM 888 N N . GLU A 1 114 ? 1.304 3.054 -14.848 1.00 93.94 114 GLU A N 1
ATOM 889 C CA . GLU A 1 114 ? 1.950 2.150 -15.804 1.00 93.94 114 GLU A CA 1
ATOM 890 C C . GLU A 1 114 ? 3.059 1.321 -15.147 1.00 93.94 114 GLU A C 1
ATOM 892 O O . GLU A 1 114 ? 3.172 0.129 -15.417 1.00 93.94 114 GLU A O 1
ATOM 897 N N . VAL A 1 115 ? 3.868 1.934 -14.276 1.00 94.88 115 VAL A N 1
ATOM 898 C CA . VAL A 1 115 ? 4.916 1.213 -13.539 1.00 94.88 115 VAL A CA 1
ATOM 899 C C . VAL A 1 115 ? 4.312 0.150 -12.622 1.00 94.88 115 VAL A C 1
ATOM 901 O O . VAL A 1 115 ? 4.807 -0.970 -12.607 1.00 94.88 115 VAL A O 1
ATOM 904 N N . MET A 1 116 ? 3.233 0.467 -11.898 1.00 95.38 116 MET A N 1
ATOM 905 C CA . MET A 1 116 ? 2.546 -0.517 -11.051 1.00 95.38 116 MET A CA 1
ATOM 906 C C . MET A 1 116 ? 1.892 -1.630 -11.872 1.00 95.38 116 MET A C 1
ATOM 908 O O . MET A 1 116 ? 1.990 -2.790 -11.499 1.00 95.38 116 MET A O 1
ATOM 912 N N . GLU A 1 117 ? 1.268 -1.313 -13.005 1.00 95.19 117 GLU A N 1
ATOM 913 C CA . GLU A 1 117 ? 0.637 -2.310 -13.881 1.00 95.19 117 GLU A CA 1
ATOM 914 C C . GLU A 1 117 ? 1.655 -3.286 -14.487 1.00 95.19 117 GLU A C 1
ATOM 916 O O . GLU A 1 117 ? 1.382 -4.474 -14.643 1.00 95.19 117 GLU A O 1
ATOM 921 N N . ARG A 1 118 ? 2.864 -2.799 -14.775 1.00 94.31 118 ARG A N 1
ATOM 922 C CA . ARG A 1 118 ? 3.995 -3.620 -15.219 1.00 94.31 118 ARG A CA 1
ATOM 923 C C . ARG A 1 118 ? 4.681 -4.379 -14.081 1.00 94.31 118 ARG A C 1
ATOM 925 O O . ARG A 1 118 ? 5.500 -5.254 -14.349 1.00 94.31 118 ARG A O 1
ATOM 932 N N . SER A 1 119 ? 4.382 -4.060 -12.823 1.00 94.94 119 SER A N 1
ATOM 933 C CA . SER A 1 119 ? 5.033 -4.644 -11.651 1.00 94.94 119 SER A CA 1
ATOM 934 C C . SER A 1 119 ? 4.394 -5.956 -11.205 1.00 94.94 119 SER A C 1
ATOM 936 O O . SER A 1 119 ? 3.197 -6.014 -10.930 1.00 94.94 119 SER A O 1
ATOM 938 N N . ILE A 1 120 ? 5.213 -6.983 -10.971 1.00 95.50 120 ILE A N 1
ATOM 939 C CA . ILE A 1 120 ? 4.801 -8.167 -10.204 1.00 95.50 120 ILE A CA 1
ATOM 940 C C . ILE A 1 120 ? 4.581 -7.769 -8.744 1.00 95.50 120 ILE A C 1
ATOM 942 O O . ILE A 1 120 ? 3.489 -7.978 -8.224 1.00 95.50 120 ILE A O 1
ATOM 946 N N . PHE A 1 121 ? 5.574 -7.134 -8.115 1.00 97.31 121 PHE A N 1
ATOM 947 C CA . PHE A 1 121 ? 5.476 -6.600 -6.757 1.00 97.31 121 PHE A CA 1
ATOM 948 C C . PHE A 1 121 ? 5.532 -5.070 -6.744 1.00 97.31 121 PHE A C 1
ATOM 950 O O . PHE A 1 121 ? 6.325 -4.456 -7.468 1.00 97.31 121 PHE A O 1
ATOM 957 N N . THR A 1 122 ? 4.752 -4.456 -5.855 1.00 98.00 122 THR A N 1
ATOM 958 C CA . THR A 1 122 ? 4.770 -3.006 -5.609 1.00 98.00 122 THR A CA 1
ATOM 959 C C . THR A 1 122 ? 4.933 -2.717 -4.120 1.00 98.00 122 THR A C 1
ATOM 961 O O . THR A 1 122 ? 4.131 -3.153 -3.298 1.00 98.00 122 THR A O 1
ATOM 964 N N . LEU A 1 123 ? 5.953 -1.940 -3.750 1.00 98.31 123 LEU A N 1
ATOM 965 C CA . LEU A 1 123 ? 6.185 -1.521 -2.373 1.00 98.31 123 LEU A CA 1
ATOM 966 C C . LEU A 1 123 ? 5.074 -0.571 -1.912 1.00 98.31 123 LEU A C 1
ATOM 968 O O . LEU A 1 123 ? 4.858 0.503 -2.479 1.00 98.31 123 LEU A O 1
ATOM 972 N N . ALA A 1 124 ? 4.431 -0.940 -0.811 1.00 97.44 124 ALA A N 1
ATOM 973 C CA . ALA A 1 124 ? 3.323 -0.222 -0.203 1.00 97.44 124 ALA A CA 1
ATOM 974 C C . ALA A 1 124 ? 3.606 0.154 1.261 1.00 97.44 124 ALA A C 1
ATOM 976 O O . ALA A 1 124 ? 2.695 0.171 2.083 1.00 97.44 124 ALA A O 1
ATOM 977 N N . ALA A 1 125 ? 4.855 0.486 1.602 1.00 97.19 125 ALA A N 1
ATOM 978 C CA . ALA A 1 125 ? 5.233 0.886 2.959 1.00 97.19 125 ALA A CA 1
ATOM 979 C C . ALA A 1 125 ? 4.379 2.056 3.491 1.00 97.19 125 ALA A C 1
ATOM 981 O O . ALA A 1 125 ? 4.128 3.047 2.776 1.00 97.19 125 ALA A O 1
ATOM 982 N N . ARG A 1 126 ? 3.952 1.957 4.760 1.00 94.94 126 ARG A N 1
ATOM 983 C CA . ARG A 1 126 ? 3.126 2.988 5.400 1.00 94.94 126 ARG A CA 1
ATOM 984 C C . ARG A 1 126 ? 3.814 4.352 5.393 1.00 94.94 126 ARG A C 1
ATOM 986 O O . ARG A 1 126 ? 5.026 4.473 5.205 1.00 94.94 126 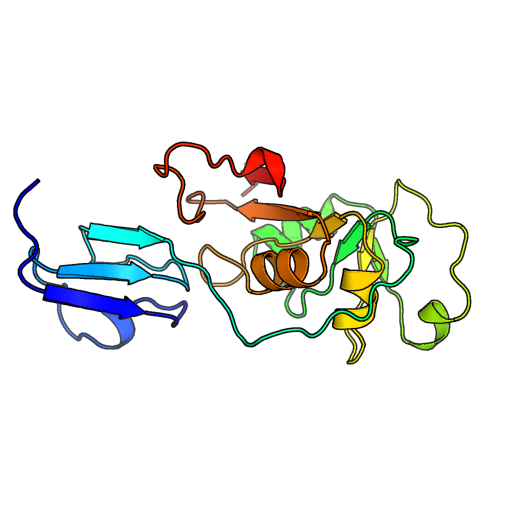ARG A O 1
ATOM 993 N N . GLY A 1 127 ? 3.003 5.399 5.470 1.00 92.19 127 GLY A N 1
ATOM 994 C CA . GLY A 1 127 ? 3.463 6.785 5.442 1.00 92.19 127 GLY A CA 1
ATOM 995 C C . GLY A 1 127 ? 3.255 7.452 6.787 1.00 92.19 127 GLY A C 1
ATOM 996 O O . GLY A 1 127 ? 3.681 6.940 7.809 1.00 92.19 127 GLY A O 1
ATOM 997 N N . PHE A 1 128 ? 2.583 8.599 6.768 1.00 90.38 128 PHE A N 1
ATOM 998 C CA . PHE A 1 128 ? 2.147 9.279 7.983 1.00 90.38 128 PHE A CA 1
ATOM 999 C C . PHE A 1 128 ? 1.126 8.431 8.762 1.00 90.38 128 PHE A C 1
ATOM 1001 O O . PHE A 1 128 ? 1.371 8.076 9.912 1.00 90.38 128 PHE A O 1
ATOM 1008 N N . GLY A 1 129 ? 0.026 8.044 8.106 1.00 91.00 129 GLY A N 1
ATOM 1009 C CA . GLY A 1 129 ? -0.951 7.095 8.648 1.00 91.00 129 GLY A CA 1
ATOM 1010 C C . GLY A 1 129 ? -0.427 5.657 8.667 1.00 91.00 129 GLY A C 1
ATOM 1011 O O . GLY A 1 129 ? 0.673 5.375 8.177 1.00 91.00 129 GLY A O 1
ATOM 1012 N N . ARG A 1 130 ? -1.212 4.730 9.223 1.00 93.19 130 ARG A N 1
ATOM 1013 C CA . ARG A 1 130 ? -0.814 3.315 9.302 1.00 93.19 130 ARG A CA 1
ATOM 1014 C C . ARG A 1 130 ? -0.913 2.585 7.970 1.00 93.19 130 ARG A C 1
ATOM 1016 O O . ARG A 1 130 ? -0.203 1.607 7.772 1.00 93.19 130 ARG A O 1
ATOM 1023 N N . THR A 1 131 ? -1.716 3.068 7.025 1.00 92.94 131 THR A N 1
ATOM 1024 C CA . THR A 1 131 ? -1.810 2.471 5.683 1.00 92.94 131 THR A CA 1
ATOM 1025 C C . THR A 1 131 ? -1.037 3.260 4.611 1.00 92.94 131 THR A C 1
ATOM 1027 O O . THR A 1 131 ? -0.355 4.253 4.886 1.00 92.94 131 THR A O 1
ATOM 1030 N N . SER A 1 132 ? -1.147 2.820 3.354 1.00 92.94 132 SER A N 1
ATOM 1031 C CA . SER A 1 132 ? -0.611 3.491 2.170 1.00 92.94 132 SER A CA 1
ATOM 1032 C C . SER A 1 132 ? -1.593 3.403 1.001 1.00 92.94 132 SER A C 1
ATOM 1034 O O . SER A 1 132 ? -2.023 2.308 0.653 1.00 92.94 132 SER A O 1
ATOM 1036 N N . PHE A 1 133 ? -1.868 4.523 0.316 1.00 93.06 133 PHE A N 1
ATOM 1037 C CA . PHE A 1 133 ? -2.631 4.522 -0.948 1.00 93.06 133 PHE A CA 1
ATOM 1038 C C . PHE A 1 133 ? -2.057 3.522 -1.968 1.00 93.06 133 PHE A C 1
ATOM 1040 O O . PHE A 1 133 ? -2.801 2.870 -2.696 1.00 93.06 133 PHE A O 1
ATOM 1047 N N . ARG A 1 134 ? -0.727 3.341 -1.943 1.00 95.69 134 ARG A N 1
ATOM 1048 C CA . ARG A 1 134 ? 0.007 2.444 -2.843 1.00 95.69 134 ARG A CA 1
ATOM 1049 C C . ARG A 1 134 ? -0.375 0.981 -2.693 1.00 95.69 134 ARG A C 1
ATOM 1051 O O . ARG A 1 134 ? -0.224 0.239 -3.651 1.00 95.69 134 ARG A O 1
ATOM 1058 N N . MET A 1 135 ? -0.887 0.578 -1.532 1.00 95.75 135 MET A N 1
ATOM 1059 C CA . MET A 1 135 ? -1.391 -0.778 -1.329 1.00 95.75 135 MET A CA 1
ATOM 1060 C C . MET A 1 135 ? -2.582 -1.053 -2.249 1.00 95.75 135 MET A C 1
ATOM 1062 O O . MET A 1 135 ? -2.573 -2.017 -3.006 1.00 95.75 135 MET A O 1
ATOM 1066 N N . TYR A 1 136 ? -3.586 -0.179 -2.217 1.00 95.38 136 TYR A N 1
ATOM 1067 C CA . TYR A 1 136 ? -4.831 -0.374 -2.958 1.00 95.38 136 TYR A CA 1
ATOM 1068 C C . TYR A 1 136 ? -4.683 -0.030 -4.439 1.00 95.38 136 TYR A C 1
ATOM 1070 O O . TYR A 1 136 ? -5.330 -0.646 -5.277 1.00 95.38 136 TYR A O 1
ATOM 1078 N N . GLU A 1 137 ? -3.807 0.915 -4.780 1.00 96.50 137 GLU A N 1
ATOM 1079 C CA . GLU A 1 137 ? -3.439 1.177 -6.174 1.00 96.50 137 GLU A CA 1
ATOM 1080 C C . GLU A 1 137 ? -2.706 -0.021 -6.801 1.00 96.50 137 GLU A C 1
ATOM 1082 O O . GLU A 1 137 ? -3.007 -0.373 -7.936 1.00 96.50 137 GLU A O 1
ATOM 1087 N N . ALA A 1 138 ? -1.816 -0.698 -6.061 1.00 96.94 138 ALA A N 1
ATOM 1088 C CA . ALA A 1 138 ? -1.178 -1.929 -6.532 1.00 96.94 138 ALA A CA 1
ATOM 1089 C C . ALA A 1 138 ? -2.210 -3.030 -6.809 1.00 96.94 138 ALA A C 1
ATOM 1091 O O . ALA A 1 138 ? -2.187 -3.607 -7.893 1.00 96.94 138 ALA A O 1
ATOM 1092 N N . ILE A 1 139 ? -3.157 -3.251 -5.886 1.00 95.94 139 ILE A N 1
ATOM 1093 C CA . ILE A 1 139 ? -4.243 -4.231 -6.062 1.00 95.94 139 ILE A CA 1
ATOM 1094 C C . ILE A 1 139 ? -5.067 -3.908 -7.314 1.00 95.94 139 ILE A C 1
ATOM 1096 O O . ILE A 1 139 ? -5.271 -4.787 -8.147 1.00 95.94 139 ILE A O 1
ATOM 1100 N N . GLN A 1 140 ? -5.490 -2.650 -7.489 1.00 95.50 140 GLN A N 1
ATOM 1101 C CA . GLN A 1 140 ? -6.232 -2.222 -8.683 1.00 95.50 140 GLN A CA 1
ATOM 1102 C C . GLN A 1 140 ? -5.430 -2.424 -9.976 1.00 95.50 140 GLN A C 1
ATOM 1104 O O . GLN A 1 140 ? -6.000 -2.785 -10.997 1.00 95.50 140 GLN A O 1
ATOM 1109 N N . SER A 1 141 ? -4.110 -2.234 -9.941 1.00 95.56 141 SER A N 1
ATOM 1110 C CA . SER A 1 141 ? -3.214 -2.495 -11.075 1.00 95.56 141 SER A CA 1
ATOM 1111 C C . SER A 1 141 ? -2.884 -3.980 -11.281 1.00 95.56 141 SER A C 1
ATOM 1113 O O . SER A 1 141 ? -2.124 -4.311 -12.189 1.00 95.56 141 SER A O 1
ATOM 1115 N N . GLY A 1 142 ? -3.408 -4.881 -10.446 1.00 94.88 142 GLY A N 1
ATOM 1116 C CA . GLY A 1 142 ? -3.069 -6.301 -10.473 1.00 94.88 142 GLY A CA 1
ATOM 1117 C C . GLY A 1 142 ? -1.624 -6.596 -10.055 1.00 94.88 142 GLY A C 1
ATOM 1118 O O . GLY A 1 142 ? -1.101 -7.653 -10.403 1.00 94.88 142 GLY A O 1
ATOM 1119 N N . SER A 1 143 ? -0.959 -5.678 -9.358 1.00 96.62 143 SER A N 1
ATOM 1120 C CA . SER A 1 143 ? 0.357 -5.885 -8.754 1.00 96.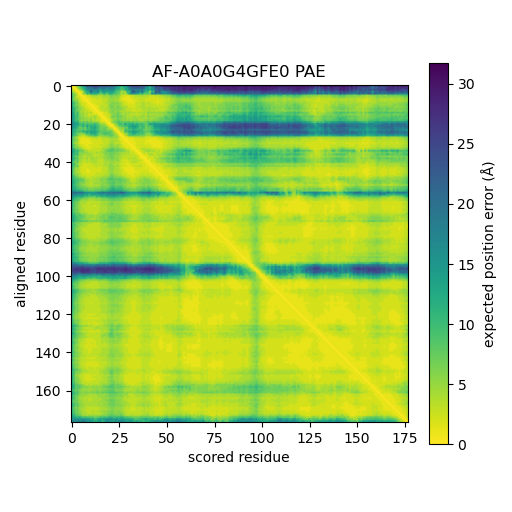62 143 SER A CA 1
ATOM 1121 C C . SER A 1 143 ? 0.204 -6.383 -7.321 1.00 96.62 143 SER A C 1
ATOM 1123 O O . SER A 1 143 ? -0.717 -5.973 -6.617 1.00 96.62 143 SER A O 1
ATOM 1125 N N . ILE A 1 144 ? 1.120 -7.232 -6.862 1.00 97.81 144 ILE A N 1
ATOM 1126 C CA . ILE A 1 144 ? 1.111 -7.764 -5.498 1.00 97.81 144 ILE A CA 1
ATOM 1127 C C . ILE A 1 144 ? 1.679 -6.685 -4.555 1.00 97.81 144 ILE A C 1
ATOM 1129 O O . ILE A 1 144 ? 2.880 -6.388 -4.624 1.00 97.81 144 ILE A O 1
ATOM 1133 N N . PRO A 1 145 ? 0.873 -6.061 -3.672 1.00 98.19 145 PRO A N 1
ATOM 1134 C CA . PRO A 1 145 ? 1.383 -5.107 -2.699 1.00 98.19 145 PRO A CA 1
ATOM 1135 C C . PRO A 1 145 ? 2.312 -5.786 -1.689 1.00 98.19 145 PRO A C 1
ATOM 1137 O O . PRO A 1 145 ? 1.985 -6.813 -1.097 1.00 98.19 145 PRO A O 1
ATOM 1140 N N . VAL A 1 146 ? 3.448 -5.144 -1.435 1.00 98.25 146 VAL A N 1
ATOM 1141 C CA . VAL A 1 146 ? 4.367 -5.454 -0.336 1.00 98.25 146 VAL A CA 1
ATOM 1142 C C . VAL A 1 146 ? 4.191 -4.383 0.732 1.00 98.25 146 VAL A C 1
ATOM 1144 O O . VAL A 1 146 ? 4.775 -3.298 0.660 1.00 98.25 146 VAL A O 1
ATOM 1147 N N . TYR A 1 147 ? 3.325 -4.652 1.701 1.00 97.94 147 TYR A N 1
ATOM 1148 C CA . TYR A 1 147 ? 3.026 -3.748 2.801 1.00 97.94 147 TYR A CA 1
ATOM 1149 C C . TYR A 1 147 ? 4.076 -3.855 3.898 1.00 97.94 147 TYR A C 1
ATOM 1151 O O . TYR A 1 147 ? 4.403 -4.945 4.360 1.00 97.94 147 TYR A O 1
ATOM 1159 N N . VAL A 1 148 ? 4.592 -2.705 4.327 1.00 97.75 148 VAL A N 1
ATOM 1160 C CA . VAL A 1 148 ? 5.568 -2.619 5.415 1.00 97.75 148 VAL A CA 1
ATOM 1161 C C . VAL A 1 148 ? 5.079 -1.611 6.449 1.00 97.75 148 VAL A C 1
ATOM 1163 O O . VAL A 1 148 ? 4.769 -0.468 6.097 1.00 97.75 148 VAL A O 1
ATOM 1166 N N . TRP A 1 149 ? 5.020 -2.033 7.708 1.00 96.50 149 TRP A N 1
ATOM 1167 C CA . TRP A 1 149 ? 4.521 -1.260 8.852 1.00 96.50 149 TRP A CA 1
ATOM 1168 C C . TRP A 1 149 ? 5.419 -1.443 10.079 1.00 96.50 149 TRP A C 1
ATOM 1170 O O . TRP A 1 149 ? 6.186 -2.396 10.132 1.00 96.50 149 TRP A O 1
ATOM 1180 N N . ASP A 1 150 ? 5.368 -0.529 11.045 1.00 94.94 150 ASP A N 1
ATOM 1181 C CA . ASP A 1 150 ? 6.233 -0.515 12.238 1.00 94.94 150 ASP A CA 1
ATOM 1182 C C . ASP A 1 150 ? 5.446 -0.609 13.562 1.00 94.94 150 ASP A C 1
ATOM 1184 O O . ASP A 1 150 ? 5.923 -1.226 14.517 1.00 94.94 150 ASP A O 1
ATOM 1188 N N . ASP A 1 151 ? 4.205 -0.113 13.613 1.00 93.00 151 ASP A N 1
ATOM 1189 C CA . ASP A 1 151 ? 3.382 -0.106 14.829 1.00 93.00 151 ASP A CA 1
ATOM 1190 C C . ASP A 1 151 ? 2.264 -1.167 14.854 1.00 93.00 151 ASP A C 1
ATOM 1192 O O . ASP A 1 151 ? 2.308 -2.094 15.664 1.00 93.00 151 ASP A O 1
ATOM 1196 N N . VAL A 1 152 ? 1.268 -1.051 13.973 1.00 92.31 152 VAL A N 1
ATOM 1197 C CA . VAL A 1 152 ? 0.082 -1.911 13.900 1.00 92.31 152 VAL A CA 1
ATOM 1198 C C . VAL A 1 152 ? -0.192 -2.253 12.443 1.00 92.31 152 VAL A C 1
ATOM 1200 O O . VAL A 1 152 ? -0.248 -1.377 11.581 1.00 92.31 152 VAL A O 1
ATOM 1203 N N . GLU A 1 153 ? -0.422 -3.535 12.177 1.00 94.12 153 GLU A N 1
ATOM 1204 C CA . GLU A 1 153 ? -0.830 -4.012 10.860 1.00 94.12 153 GLU A CA 1
ATOM 1205 C C . GLU A 1 153 ? -2.221 -3.482 10.490 1.00 94.12 153 GLU A C 1
ATOM 1207 O O . GLU A 1 153 ? -3.236 -3.969 10.995 1.00 94.12 153 GLU A O 1
ATOM 1212 N N . TRP A 1 154 ? -2.278 -2.493 9.596 1.00 94.75 154 TRP A N 1
ATOM 1213 C CA . TRP A 1 154 ? -3.523 -1.811 9.236 1.00 94.75 154 TRP A CA 1
ATOM 1214 C C . TRP A 1 154 ? -4.129 -2.347 7.938 1.00 94.75 154 TRP A C 1
ATOM 1216 O O . TRP A 1 154 ? -4.109 -1.684 6.897 1.00 94.75 154 TRP A O 1
ATOM 1226 N N . LEU A 1 155 ? -4.644 -3.575 8.011 1.00 95.12 155 LEU A N 1
ATOM 1227 C CA . LEU A 1 155 ? -5.257 -4.292 6.893 1.00 95.12 155 LEU A CA 1
ATOM 1228 C C . LEU A 1 155 ? -6.773 -4.470 7.118 1.00 95.12 155 LEU A C 1
ATOM 1230 O O . LEU A 1 155 ? -7.161 -4.937 8.190 1.00 95.12 155 LEU A O 1
ATOM 1234 N N . PRO A 1 156 ? -7.641 -4.125 6.147 1.00 94.50 156 PRO A N 1
ATOM 1235 C CA . PRO A 1 156 ? -9.089 -4.307 6.273 1.00 94.50 156 PRO A CA 1
ATOM 1236 C C . PRO A 1 156 ? -9.511 -5.774 6.103 1.00 94.50 156 PRO A C 1
ATOM 1238 O O . PRO A 1 156 ? -8.747 -6.589 5.606 1.00 94.50 156 PRO A O 1
ATOM 1241 N N . TYR A 1 157 ? -10.742 -6.123 6.484 1.00 93.12 157 TYR A N 1
ATOM 1242 C CA . TYR A 1 157 ? -11.358 -7.439 6.207 1.00 93.12 157 TYR A CA 1
ATOM 1243 C C . TYR A 1 157 ? -10.643 -8.676 6.781 1.00 93.12 157 TYR A C 1
ATOM 1245 O O . TYR A 1 157 ? -10.857 -9.783 6.297 1.00 93.12 157 TYR A O 1
ATOM 1253 N N . ARG A 1 158 ? -9.807 -8.528 7.816 1.00 89.94 158 ARG A N 1
ATOM 1254 C CA . ARG A 1 158 ? -9.066 -9.664 8.403 1.00 89.94 158 ARG A CA 1
ATOM 1255 C C . ARG A 1 158 ? -9.958 -10.767 8.964 1.00 89.94 158 ARG A C 1
ATOM 1257 O O . ARG A 1 158 ? -9.556 -11.923 8.946 1.00 89.94 158 ARG A O 1
ATOM 1264 N N . ASP A 1 159 ? -11.147 -10.394 9.421 1.00 88.75 159 ASP A N 1
ATOM 1265 C CA . ASP A 1 159 ? -12.096 -11.299 10.069 1.00 88.75 159 ASP A CA 1
ATOM 1266 C C . ASP A 1 159 ? -13.190 -11.792 9.100 1.00 88.75 159 ASP A C 1
ATOM 1268 O O . ASP A 1 159 ? -14.170 -12.405 9.520 1.00 88.75 159 ASP A O 1
ATOM 1272 N N . VAL A 1 160 ? -13.057 -11.513 7.795 1.00 92.31 160 VAL A N 1
ATOM 1273 C CA . VAL A 1 160 ? -14.015 -11.960 6.774 1.00 92.31 160 VAL A CA 1
ATOM 1274 C C . VAL A 1 160 ? -13.719 -13.406 6.384 1.00 92.31 160 VAL A C 1
ATOM 1276 O O . VAL A 1 160 ? -12.640 -13.731 5.890 1.00 92.31 160 VAL A O 1
ATOM 1279 N N . GLN A 1 161 ? -14.707 -14.283 6.569 1.00 93.12 161 GLN A N 1
ATOM 1280 C CA . GLN A 1 161 ? -14.601 -15.688 6.186 1.00 93.12 161 GLN A CA 1
ATOM 1281 C C . GLN A 1 161 ? -14.354 -15.836 4.676 1.00 93.12 161 GLN A C 1
ATOM 1283 O O . GLN A 1 161 ? -15.027 -15.212 3.859 1.00 93.12 161 GLN A O 1
ATOM 1288 N N . GLY A 1 162 ? -13.400 -16.695 4.306 1.00 92.50 162 GLY A N 1
ATOM 1289 C CA . GLY A 1 162 ? -13.071 -16.983 2.906 1.00 92.50 162 GLY A CA 1
ATOM 1290 C C . GLY A 1 162 ? -12.098 -15.998 2.251 1.00 92.50 162 GLY A C 1
ATOM 1291 O O . GLY A 1 162 ? -11.745 -16.195 1.093 1.00 92.50 162 GLY A O 1
ATOM 1292 N N . PHE A 1 163 ? -11.621 -14.981 2.974 1.00 93.88 163 PHE A N 1
ATOM 1293 C CA . PHE A 1 163 ? -10.618 -14.040 2.481 1.00 93.88 163 PHE A CA 1
ATOM 1294 C C . PHE A 1 163 ? -9.334 -14.110 3.314 1.00 93.88 163 PHE A C 1
ATOM 1296 O O . PHE A 1 163 ? -9.374 -14.097 4.543 1.00 93.88 163 PHE A O 1
ATOM 1303 N N . ARG A 1 164 ? -8.173 -14.151 2.649 1.00 94.25 164 ARG A N 1
ATOM 1304 C CA . ARG A 1 164 ? -6.865 -14.028 3.305 1.00 94.25 164 ARG A CA 1
ATOM 1305 C C . ARG A 1 164 ? -6.014 -13.009 2.573 1.00 94.25 164 ARG A C 1
ATOM 1307 O O . ARG A 1 164 ? -5.824 -13.089 1.364 1.00 94.25 164 ARG A O 1
ATOM 1314 N N . TRP A 1 165 ? -5.398 -12.105 3.326 1.00 94.75 165 TRP A N 1
ATOM 1315 C CA . TRP A 1 165 ? -4.470 -11.123 2.761 1.00 94.75 165 TRP A CA 1
ATOM 1316 C C . TRP A 1 165 ? -3.287 -11.746 2.030 1.00 94.75 165 TRP A C 1
ATOM 1318 O O . TRP A 1 165 ? -2.838 -11.201 1.027 1.00 94.75 165 TRP A O 1
ATOM 1328 N N . THR A 1 166 ? -2.822 -12.905 2.492 1.00 94.94 166 THR A N 1
ATOM 1329 C CA . THR A 1 166 ? -1.725 -13.650 1.866 1.00 94.94 166 THR A CA 1
ATOM 1330 C C . THR A 1 166 ? -2.047 -14.142 0.456 1.00 94.94 166 THR A C 1
ATOM 1332 O O . THR A 1 166 ? -1.123 -14.469 -0.278 1.00 94.94 166 THR A O 1
ATOM 1335 N N . ASP A 1 167 ? -3.326 -14.187 0.066 1.00 94.31 167 ASP A N 1
ATOM 1336 C CA . ASP A 1 167 ? -3.730 -14.574 -1.291 1.00 94.31 167 ASP A CA 1
ATOM 1337 C C . ASP A 1 167 ? -3.524 -13.435 -2.301 1.00 94.31 167 ASP A C 1
ATOM 1339 O O . ASP A 1 167 ? -3.430 -13.685 -3.501 1.00 94.31 167 ASP A O 1
ATOM 1343 N N . ILE A 1 168 ? -3.440 -12.185 -1.830 1.00 95.00 168 ILE A N 1
ATOM 1344 C CA . ILE A 1 168 ? -3.361 -11.001 -2.696 1.00 95.00 168 ILE A CA 1
ATOM 1345 C C . ILE A 1 168 ? -2.161 -10.099 -2.414 1.00 95.00 168 ILE A C 1
ATOM 1347 O O . ILE A 1 168 ? -1.908 -9.189 -3.192 1.00 95.00 168 ILE A O 1
ATOM 1351 N N . GLY A 1 169 ? -1.429 -10.301 -1.320 1.00 97.06 169 GLY A N 1
ATOM 1352 C CA . GLY A 1 169 ? -0.383 -9.383 -0.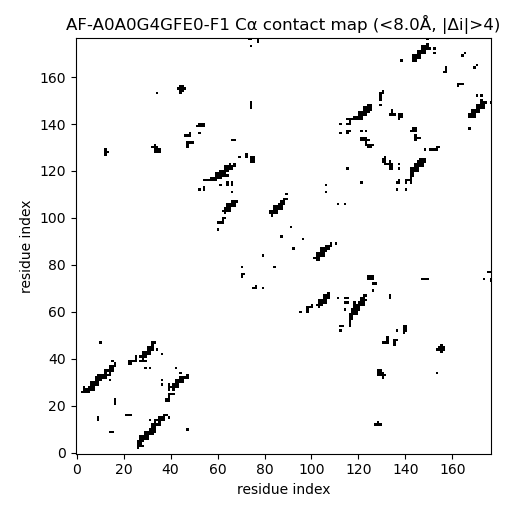886 1.00 97.06 169 GLY A CA 1
ATOM 1353 C C . GLY A 1 169 ? 0.552 -9.976 0.158 1.00 97.06 169 GLY A C 1
ATOM 1354 O O . GLY A 1 169 ? 0.305 -11.034 0.734 1.00 97.06 169 GLY A O 1
ATOM 1355 N N . LEU A 1 170 ? 1.636 -9.252 0.421 1.00 97.38 170 LEU A N 1
ATOM 1356 C CA . LEU A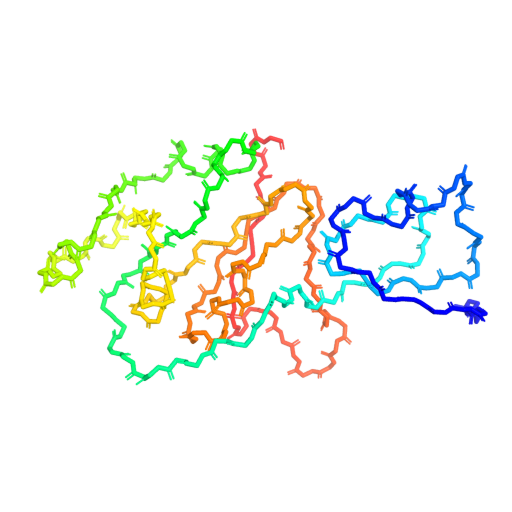 1 170 ? 2.601 -9.567 1.468 1.00 97.38 170 LEU A CA 1
ATOM 1357 C C . LEU A 1 170 ? 2.582 -8.461 2.522 1.00 97.38 170 LEU A C 1
ATOM 1359 O O . LEU A 1 170 ? 2.531 -7.280 2.179 1.00 97.38 170 LEU A O 1
ATOM 1363 N N . SER A 1 171 ? 2.658 -8.834 3.797 1.00 97.06 171 SER A N 1
ATOM 1364 C CA . SER A 1 171 ? 2.699 -7.893 4.917 1.00 97.06 171 SER A CA 1
ATOM 1365 C C . SER A 1 171 ? 3.885 -8.195 5.819 1.00 97.06 171 SER A C 1
ATOM 1367 O O . SER A 1 171 ? 4.072 -9.328 6.261 1.00 97.06 171 SER A O 1
ATOM 1369 N N . PHE A 1 172 ? 4.690 -7.171 6.089 1.00 96.19 172 PHE A N 1
ATOM 1370 C CA . PHE A 1 172 ? 5.901 -7.277 6.885 1.00 96.19 172 PHE A CA 1
ATOM 1371 C C . PHE A 1 172 ? 5.925 -6.209 7.970 1.00 96.19 172 PHE A C 1
ATOM 1373 O O . PHE A 1 172 ? 5.828 -5.010 7.700 1.00 96.19 172 PHE A O 1
ATOM 1380 N N . ARG A 1 173 ? 6.145 -6.647 9.210 1.00 96.06 173 ARG A N 1
ATOM 1381 C CA . ARG A 1 173 ? 6.506 -5.735 10.290 1.00 96.06 173 ARG A CA 1
ATOM 1382 C C . ARG A 1 173 ? 7.989 -5.398 10.197 1.00 96.06 173 ARG A C 1
ATOM 1384 O O . ARG A 1 173 ? 8.831 -6.284 10.335 1.00 96.06 173 ARG A O 1
ATOM 1391 N N . ASN A 1 174 ? 8.311 -4.124 10.036 1.00 92.44 174 ASN A N 1
ATOM 1392 C CA . ASN A 1 174 ? 9.651 -3.617 10.258 1.00 92.44 174 ASN A CA 1
ATOM 1393 C C . ASN A 1 174 ? 9.924 -3.562 11.767 1.00 92.44 174 ASN A C 1
ATOM 1395 O O . ASN A 1 174 ? 9.185 -2.917 12.502 1.00 92.44 174 ASN A O 1
ATOM 1399 N N . ARG A 1 175 ? 10.972 -4.258 12.216 1.00 88.56 175 ARG A N 1
ATOM 1400 C CA . ARG A 1 175 ? 11.410 -4.291 13.623 1.00 88.56 175 ARG A CA 1
ATOM 1401 C C . ARG A 1 175 ? 12.669 -3.458 13.881 1.00 88.56 175 ARG A C 1
ATOM 1403 O O . ARG A 1 175 ? 13.183 -3.476 14.991 1.00 88.56 175 ARG A O 1
ATOM 1410 N N . LEU A 1 176 ? 13.202 -2.799 12.850 1.00 75.88 176 LEU A N 1
ATOM 1411 C CA . LEU A 1 176 ? 14.429 -2.000 12.939 1.00 75.88 176 LEU A CA 1
ATOM 1412 C C . LEU A 1 176 ? 14.192 -0.591 13.503 1.00 75.88 176 LEU A C 1
ATOM 1414 O O . LEU A 1 176 ? 15.154 0.148 13.694 1.00 75.88 176 LEU A O 1
ATOM 1418 N N . ILE A 1 177 ? 12.930 -0.211 13.712 1.00 72.06 177 ILE A N 1
ATOM 1419 C CA . ILE A 1 177 ? 12.485 1.097 14.201 1.00 72.06 177 ILE A CA 1
ATOM 1420 C C . ILE A 1 177 ? 11.327 0.937 15.179 1.00 72.06 177 ILE A C 1
ATOM 1422 O O . ILE A 1 177 ? 10.649 -0.115 15.107 1.00 72.06 177 ILE A O 1
#

Nearest PDB structures (foldseek):
  7scj-assembly1_A  TM=5.513E-01  e=1.199E-03  Homo sapiens
  3qkw-assembly1_B  TM=5.816E-01  e=1.841E-01  Streptococcus parasanguinis
  8b62-assembly2_B  TM=4.669E-01  e=1.740E-01  Pseudomonas aeruginosa
  8b63-assembly1_A  TM=3.854E-01  e=7.038E-02  Pseudomonas aeruginosa
  8p6s-assembly1_A  TM=3.408E-01  e=8.013E-01  Arabidopsis thaliana

pLDDT: mean 88.68, std 10.12, range [48.06, 98.31]

Secondary structure (DSSP, 8-state):
-PPPSEEEEE--TT-GGGT-SSPPPTTEEEEESS---TT-SEEEE-----S----------EEEEE--S---SHHHHHHHHHS-EEEE-GGGGTS-----TTSEEEE-STTHHHHHHTEEEEE----SSSS-HHHHHHHHTT-EEEEEESS----TTTT-TT--GGGT-EEEE----

Foldseek 3Di:
DPAQPEEEEELDLQDPCVVDVDQDPQRYAYAYQNADCVSPPHYADDHNAPDADDAPQDAQQAAAEEQDQDQPAPQSVVVPVPAAEDEDEPVCVVPPDNHDNRYYYYYHDPCVLVVLLNYQEYEFERDSHQGGNRCVSSLSSQHAYEYEGADDNRDHPCVPPPDDNVVRYHYDHDPVD

Organism: Vitrella brassicaformis (strain CCMP3155) (NCBI:txid1169540)

Radius of gyration: 17.67 Å; Cα contacts (8 Å, |Δi|>4): 365; chains: 1; bounding box: 44×36×47 Å

Mean predicted aligned error: 5.65 Å

Solvent-accessible surface area (backbone atoms only — not comparable to full-atom values): 10095 Å² total; per-residue (Å²): 132,82,81,60,80,44,76,50,78,40,67,55,40,76,22,65,49,76,80,37,99,55,76,57,63,92,43,41,37,35,38,27,20,14,48,30,55,62,62,45,89,41,64,42,49,38,84,42,74,93,70,87,70,84,65,84,82,62,71,66,69,39,55,35,33,31,65,68,84,76,54,85,39,70,71,33,42,50,50,64,74,71,44,53,68,45,80,52,54,79,75,52,70,79,57,74,63,88,64,54,82,78,41,35,36,35,38,82,64,91,62,43,64,60,55,34,28,18,11,49,26,25,50,12,46,24,54,92,22,40,31,34,52,48,32,51,52,13,50,60,32,70,7,32,17,39,33,35,34,66,86,58,89,62,61,48,64,75,86,41,87,98,54,61,66,76,80,61,35,46,81,42,77,47,81,92,103

InterPro domains:
  IPR040911 Exostosin, GT47 domain [PF03016] (102-169)

Sequence (177 aa):
MGDAKAYTVLQDANGISKFLRTNVSENIRVFDAGGSCKGVKDCVAIPLIKGELKPTSRVRDIWFSSVIKRTDFPVRRAVYSTLPTKAIRDPDLQSPTAWNKSIMLHYNGKRFAEVMERSIFTLAARGFGRTSFRMYEAIQSGSIPVYVWDDVEWLPYRDVQGFRWTDIGLSFRNRLI